Protein AF-0000000069865738 (afdb_homodimer)

Radius of gyration: 23.47 Å; Cα contacts (8 Å, |Δi|>4): 642; chains: 2; bounding box: 39×74×53 Å

Solvent-accessible surface area (backbone atoms only — not comparable to full-atom values): 19755 Å² total; per-residue (Å²): 131,86,77,51,70,76,51,70,60,97,58,35,38,32,23,56,72,54,88,84,43,54,69,66,51,48,67,27,48,46,29,51,82,62,20,47,90,71,76,51,44,44,51,74,66,51,48,55,50,52,52,50,51,33,56,48,30,36,73,74,71,69,45,28,58,20,35,31,22,34,63,90,78,64,46,74,50,38,34,37,28,38,44,82,40,76,55,98,87,43,78,39,47,21,55,50,71,50,51,27,73,92,55,59,95,67,55,54,67,46,53,49,50,46,51,43,51,48,43,39,39,72,72,66,58,39,64,50,41,31,34,78,39,51,74,81,43,48,70,60,50,39,39,41,44,76,58,65,28,40,62,76,45,72,49,74,45,74,56,96,92,39,82,39,53,26,35,32,28,35,38,69,34,68,78,70,75,106,130,86,78,52,70,76,50,71,57,97,59,35,38,31,23,56,72,54,88,83,42,54,70,66,51,47,67,27,48,47,28,51,82,62,20,48,90,72,75,50,43,45,50,74,65,51,49,55,49,49,53,50,51,32,56,49,30,35,72,75,71,69,45,28,57,19,36,31,21,34,63,91,78,62,46,75,50,36,34,38,27,39,43,83,40,76,55,96,88,42,77,39,47,23,55,50,72,50,50,27,75,92,55,60,94,68,55,54,67,45,54,48,50,45,52,41,50,47,44,39,38,72,74,66,58,39,63,50,41,30,33,80,38,49,75,80,42,48,69,61,51,40,40,41,45,76,59,64,28,39,62,76,46,73,47,74,44,75,56,95,91,37,82,39,55,26,35,32,28,35,38,70,35,67,77,69,75,106

Secondary structure (DSSP, 8-state):
----EEEE-SSEEEE---GGGHHHHHHHHT-TTTTGGGTSPPPHHHHHHHHHHHHHHHHHHS--EEEEEETTT--EEEEEEEEEEEETTEEEEEEEEEE-GGGTTSSHHHHHHHHHHHHHHHTS--SEEEEEEETT-HHHHHHHHHTT-EEEEEEEEEETTEEEEEEEEEEE-GGGG-/----EEEE-SSEEEE---GGGHHHHHHHHT-TTTTGGGTSPPPHHHHHHHHHHHHHHHHHHS--EEEEEETTT--EEEEEEEEEEEETTEEEEEEEEEE-GGGTTSSHHHHHHHHHHHHHHHTS--SEEEEEEETT-HHHHHHHHHTT-EEEEEEEEEETTEEEEEEEEEEE-GGGG-

Structure (mmCIF, N/CA/C/O backbone):
data_AF-0000000069865738-model_v1
#
loop_
_entity.id
_entity.type
_entity.pdbx_description
1 polymer 'N-acetyltransferase domain-containing protein'
#
loop_
_atom_site.group_PDB
_atom_site.id
_atom_site.type_symbol
_atom_site.label_atom_id
_atom_site.label_alt_id
_atom_site.label_comp_id
_atom_site.label_asym_id
_atom_site.label_entity_id
_atom_site.label_seq_id
_atom_site.pdbx_PDB_ins_code
_atom_site.Cartn_x
_atom_site.Cartn_y
_atom_site.Cartn_z
_atom_site.occupancy
_atom_site.B_iso_or_equiv
_atom_site.auth_seq_id
_atom_site.auth_comp_id
_atom_site.auth_asym_id
_atom_site.auth_atom_id
_atom_site.pdbx_PDB_model_num
ATOM 1 N N . MET A 1 1 ? 1.364 -34.125 -24.344 1 55.16 1 MET A N 1
ATOM 2 C CA . MET A 1 1 ? 0.095 -33.406 -24.422 1 55.16 1 MET A CA 1
ATOM 3 C C . MET A 1 1 ? 0.324 -31.906 -24.594 1 55.16 1 MET A C 1
ATOM 5 O O . MET A 1 1 ? 1.36 -31.375 -24.188 1 55.16 1 MET A O 1
ATOM 9 N N . LYS A 1 2 ? -0.378 -31.25 -25.547 1 68.88 2 LYS A N 1
ATOM 10 C CA . LYS A 1 2 ? -0.129 -29.875 -25.969 1 68.88 2 LYS A CA 1
ATOM 11 C C . LYS A 1 2 ? -0.335 -28.891 -24.812 1 68.88 2 LYS A C 1
ATOM 13 O O . LYS A 1 2 ? -1.34 -28.969 -24.109 1 68.88 2 LYS A O 1
ATOM 18 N N . ARG A 1 3 ? 0.708 -28.188 -24.359 1 87.06 3 ARG A N 1
ATOM 19 C CA . ARG A 1 3 ? 0.658 -27.172 -23.312 1 87.06 3 ARG A CA 1
ATOM 20 C C . ARG A 1 3 ? -0.275 -26.031 -23.703 1 87.06 3 ARG A C 1
ATOM 22 O O . ARG A 1 3 ? -0.154 -25.469 -24.797 1 87.06 3 ARG A O 1
ATOM 29 N N . LYS A 1 4 ? -1.309 -25.938 -22.922 1 95.25 4 LYS A N 1
ATOM 30 C CA . LYS A 1 4 ? -2.234 -24.844 -23.203 1 95.25 4 LYS A CA 1
ATOM 31 C C . LYS A 1 4 ? -1.666 -23.5 -22.734 1 95.25 4 LYS A C 1
ATOM 33 O O . LYS A 1 4 ? -1.506 -23.281 -21.531 1 95.25 4 LYS A O 1
ATOM 38 N N . ILE A 1 5 ? -1.391 -22.641 -23.656 1 98.25 5 ILE A N 1
ATOM 39 C CA . ILE A 1 5 ? -0.9 -21.297 -23.359 1 98.25 5 ILE A CA 1
ATOM 40 C C . ILE A 1 5 ? -2.078 -20.359 -23.094 1 98.25 5 ILE A C 1
ATOM 42 O O . ILE A 1 5 ? -3.004 -20.266 -23.891 1 98.25 5 ILE A O 1
ATOM 46 N N . ILE A 1 6 ? -2.086 -19.719 -21.922 1 98.62 6 ILE A N 1
ATOM 47 C CA . ILE A 1 6 ? -3.154 -18.797 -21.547 1 98.62 6 ILE A CA 1
ATOM 48 C C . ILE A 1 6 ? -2.889 -17.422 -22.141 1 98.62 6 ILE A C 1
ATOM 50 O O . ILE A 1 6 ? -3.758 -16.844 -22.797 1 98.62 6 ILE A O 1
ATOM 54 N N . PHE A 1 7 ? -1.715 -16.906 -21.875 1 98.44 7 PHE A N 1
ATOM 55 C CA . PHE A 1 7 ? -1.267 -15.656 -22.484 1 98.44 7 PHE A CA 1
ATOM 56 C C . PHE A 1 7 ? 0.25 -15.531 -22.406 1 98.44 7 PHE A C 1
ATOM 58 O O . PHE A 1 7 ? 0.92 -16.391 -21.828 1 98.44 7 PHE A O 1
ATOM 65 N N . GLU A 1 8 ? 0.764 -14.516 -23.109 1 98.56 8 GLU A N 1
ATOM 66 C CA . GLU A 1 8 ? 2.188 -14.195 -23.094 1 98.56 8 GLU A CA 1
ATOM 67 C C . GLU A 1 8 ? 2.418 -12.734 -22.719 1 98.56 8 GLU A C 1
ATOM 69 O O . GLU A 1 8 ? 1.559 -11.883 -22.953 1 98.56 8 GLU A O 1
ATOM 74 N N . THR A 1 9 ? 3.461 -12.531 -22.078 1 98.62 9 THR A N 1
ATOM 75 C CA . THR A 1 9 ? 3.924 -11.172 -21.812 1 98.62 9 THR A CA 1
ATOM 76 C C . THR A 1 9 ? 5.23 -10.898 -22.547 1 98.62 9 THR A C 1
ATOM 78 O O . THR A 1 9 ? 5.602 -11.625 -23.469 1 98.62 9 THR A O 1
ATOM 81 N N . GLN A 1 10 ? 5.863 -9.758 -22.172 1 98.44 10 GLN A N 1
ATOM 82 C CA . GLN A 1 10 ? 7.129 -9.414 -22.812 1 98.44 10 GLN A CA 1
ATOM 83 C C . GLN A 1 10 ? 8.18 -10.492 -22.562 1 98.44 10 GLN A C 1
ATOM 85 O O . GLN A 1 10 ? 8.875 -10.906 -23.5 1 98.44 10 GLN A O 1
ATOM 90 N N . ARG A 1 11 ? 8.219 -11.008 -21.328 1 98.62 11 ARG A N 1
ATOM 91 C CA . ARG A 1 11 ? 9.32 -11.906 -21 1 98.62 11 ARG A CA 1
ATOM 92 C C . ARG A 1 11 ? 8.805 -13.305 -20.672 1 98.62 11 ARG A C 1
ATOM 94 O O . ARG A 1 11 ? 9.594 -14.25 -20.531 1 98.62 11 ARG A O 1
ATOM 101 N N . LEU A 1 12 ? 7.414 -13.492 -20.594 1 98.88 12 LEU A N 1
ATOM 102 C CA . LEU A 1 12 ? 6.922 -14.734 -20 1 98.88 12 LEU A CA 1
ATOM 103 C C . LEU A 1 12 ? 5.902 -15.406 -20.906 1 98.88 12 LEU A C 1
ATOM 105 O O . LEU A 1 12 ? 5.145 -14.734 -21.609 1 98.88 12 LEU A O 1
ATOM 109 N N . ILE A 1 13 ? 5.945 -16.703 -20.906 1 98.75 13 ILE A N 1
ATOM 110 C CA . ILE A 1 13 ? 4.832 -17.531 -21.344 1 98.75 13 ILE A CA 1
ATOM 111 C C . ILE A 1 13 ? 4.066 -18.062 -20.141 1 98.75 13 ILE A C 1
ATOM 113 O O . ILE A 1 13 ? 4.664 -18.578 -19.188 1 98.75 13 ILE A O 1
ATOM 117 N N . VAL A 1 14 ? 2.803 -17.859 -20.125 1 98.81 14 VAL A N 1
ATOM 118 C CA . VAL A 1 14 ? 1.937 -18.312 -19.047 1 98.81 14 VAL A CA 1
ATOM 119 C C . VAL A 1 14 ? 1.046 -19.453 -19.562 1 98.81 14 VAL A C 1
ATOM 121 O O . VAL A 1 14 ? 0.25 -19.266 -20.484 1 98.81 14 VAL A O 1
ATOM 124 N N . ARG A 1 15 ? 1.216 -20.594 -18.953 1 98.75 15 ARG A N 1
ATOM 125 C CA . ARG A 1 15 ? 0.53 -21.766 -19.469 1 98.75 15 ARG A CA 1
ATOM 126 C C . ARG A 1 15 ? -0.028 -22.609 -18.328 1 98.75 15 ARG A C 1
ATOM 128 O O . ARG A 1 15 ? 0.432 -22.516 -17.188 1 98.75 15 ARG A O 1
ATOM 135 N N . GLU A 1 16 ? -0.947 -23.469 -18.609 1 98.75 16 GLU A N 1
ATOM 136 C CA . GLU A 1 16 ? -1.497 -24.391 -17.625 1 98.75 16 GLU A CA 1
ATOM 137 C C . GLU A 1 16 ? -0.437 -25.391 -17.141 1 98.75 16 GLU A C 1
ATOM 139 O O . GLU A 1 16 ? 0.456 -25.766 -17.906 1 98.75 16 GLU A O 1
ATOM 144 N N . TRP A 1 17 ? -0.612 -25.781 -15.883 1 98.69 17 TRP A N 1
ATOM 145 C CA . TRP A 1 17 ? 0.161 -26.906 -15.375 1 98.69 17 TRP A CA 1
ATOM 146 C C . TRP A 1 17 ? -0.29 -28.219 -16.031 1 98.69 17 TRP A C 1
ATOM 148 O O . TRP A 1 17 ? -1.451 -28.359 -16.422 1 98.69 17 TRP A O 1
ATOM 158 N N . GLN A 1 18 ? 0.688 -29.109 -16.141 1 97.31 18 GLN A N 1
ATOM 159 C CA . GLN A 1 18 ? 0.412 -30.5 -16.516 1 97.31 18 GLN A CA 1
ATOM 160 C C . GLN A 1 18 ? 0.847 -31.469 -15.414 1 97.31 18 GLN A C 1
ATOM 162 O O . GLN A 1 18 ? 1.626 -31.109 -14.531 1 97.31 18 GLN A O 1
ATOM 167 N N . SER A 1 19 ? 0.373 -32.688 -15.477 1 95.44 19 SER A N 1
ATOM 168 C CA . SER A 1 19 ? 0.663 -33.688 -14.453 1 95.44 19 SER A CA 1
ATOM 169 C C . SER A 1 19 ? 2.166 -33.906 -14.297 1 95.44 19 SER A C 1
ATOM 171 O O . SER A 1 19 ? 2.648 -34.156 -13.195 1 95.44 19 SER A O 1
ATOM 173 N N . GLU A 1 20 ? 2.877 -33.688 -15.336 1 95.62 20 GLU A N 1
ATOM 174 C CA . GLU A 1 20 ? 4.312 -33.969 -15.344 1 95.62 20 GLU A CA 1
ATOM 175 C C . GLU A 1 20 ? 5.094 -32.812 -14.75 1 95.62 20 GLU A C 1
ATOM 177 O O . GLU A 1 20 ? 6.301 -32.906 -14.523 1 95.62 20 GLU A O 1
ATOM 182 N N . ASP A 1 21 ? 4.379 -31.75 -14.391 1 97.19 21 ASP A N 1
ATOM 183 C CA . ASP A 1 21 ? 5.059 -30.516 -13.984 1 97.19 21 ASP A CA 1
ATOM 184 C C . ASP A 1 21 ? 5.309 -30.516 -12.477 1 97.19 21 ASP A C 1
ATOM 186 O O . ASP A 1 21 ? 5.766 -29.516 -11.922 1 97.19 21 ASP A O 1
ATOM 190 N N . GLU A 1 22 ? 5.035 -31.562 -11.828 1 97.69 22 GLU A N 1
ATOM 191 C CA . GLU A 1 22 ? 5.117 -31.578 -10.367 1 97.69 22 GLU A CA 1
ATOM 192 C C . GLU A 1 22 ? 6.508 -31.156 -9.891 1 97.69 22 GLU A C 1
ATOM 194 O O . GLU A 1 22 ? 6.645 -30.453 -8.891 1 97.69 22 GLU A O 1
ATOM 199 N N . VAL A 1 23 ? 7.523 -31.609 -10.594 1 97.62 23 VAL A N 1
ATOM 200 C CA . VAL A 1 23 ? 8.906 -31.344 -10.203 1 97.62 23 VAL A CA 1
ATOM 201 C C . VAL A 1 23 ? 9.172 -29.844 -10.227 1 97.62 23 VAL A C 1
ATOM 203 O O . VAL A 1 23 ? 9.93 -29.328 -9.406 1 97.62 23 VAL A O 1
ATOM 206 N N . GLU A 1 24 ? 8.578 -29.109 -11.188 1 98.31 24 GLU A N 1
ATOM 207 C CA . GLU A 1 24 ? 8.742 -27.672 -11.281 1 98.31 24 GLU A CA 1
ATOM 208 C C . GLU A 1 24 ? 8.109 -26.969 -10.086 1 98.31 24 GLU A C 1
ATOM 210 O O . GLU A 1 24 ? 8.664 -26 -9.562 1 98.31 24 GLU A O 1
ATOM 215 N N . LEU A 1 25 ? 6.98 -27.484 -9.633 1 98.62 25 LEU A N 1
ATOM 216 C CA . LEU A 1 25 ? 6.273 -26.906 -8.492 1 98.62 25 LEU A CA 1
ATOM 217 C C . LEU A 1 25 ? 7.102 -27.031 -7.219 1 98.62 25 LEU A C 1
ATOM 219 O O . LEU A 1 25 ? 7.09 -26.125 -6.371 1 98.62 25 LEU A O 1
ATOM 223 N N . LYS A 1 26 ? 7.844 -28.078 -7.117 1 98.5 26 LYS A N 1
ATOM 224 C CA . LYS A 1 26 ? 8.633 -28.344 -5.918 1 98.5 26 LYS A CA 1
ATOM 225 C C . LYS A 1 26 ? 9.703 -27.281 -5.715 1 98.5 26 LYS A C 1
ATOM 227 O O . LYS A 1 26 ? 10.062 -26.969 -4.578 1 98.5 26 LYS A O 1
ATOM 232 N N . LYS A 1 27 ? 10.156 -26.672 -6.824 1 98 27 LYS A N 1
ATOM 233 C CA . LYS A 1 27 ? 11.258 -25.719 -6.809 1 98 27 LYS A CA 1
ATOM 234 C C . LYS A 1 27 ? 10.938 -24.516 -5.93 1 98 27 LYS A C 1
ATOM 236 O O . LYS A 1 27 ? 11.836 -23.891 -5.359 1 98 27 LYS A O 1
ATOM 241 N N . PHE A 1 28 ? 9.672 -24.188 -5.762 1 98.38 28 PHE A N 1
ATOM 242 C CA . PHE A 1 28 ? 9.328 -23 -4.992 1 98.38 28 PHE A CA 1
ATOM 243 C C . PHE A 1 28 ? 8.336 -23.344 -3.887 1 98.38 28 PHE A C 1
ATOM 245 O O . PHE A 1 28 ? 8.375 -22.75 -2.809 1 98.38 28 PHE A O 1
ATOM 252 N N . LEU A 1 29 ? 7.488 -24.328 -4.016 1 98.44 29 LEU A N 1
ATOM 253 C CA . LEU A 1 29 ? 6.504 -24.656 -2.988 1 98.44 29 LEU A CA 1
ATOM 254 C C . LEU A 1 29 ? 7.168 -25.359 -1.81 1 98.44 29 LEU A C 1
ATOM 256 O O . LEU A 1 29 ? 6.594 -25.422 -0.719 1 98.44 29 LEU A O 1
ATOM 260 N N . GLN A 1 30 ? 8.336 -25.891 -2.066 1 98.44 30 GLN A N 1
ATOM 261 C CA . GLN A 1 30 ? 9.039 -26.562 -0.975 1 98.44 30 GLN A CA 1
ATOM 262 C C . GLN A 1 30 ? 10.164 -25.688 -0.427 1 98.44 30 GLN A C 1
ATOM 264 O O . GLN A 1 30 ? 10.961 -26.141 0.398 1 98.44 30 GLN A O 1
ATOM 269 N N . ASP A 1 31 ? 10.312 -24.547 -0.901 1 98.06 31 ASP A N 1
ATOM 270 C CA . ASP A 1 31 ? 11.266 -23.547 -0.41 1 98.06 31 ASP A CA 1
ATOM 271 C C . ASP A 1 31 ? 10.656 -22.719 0.718 1 98.06 31 ASP A C 1
ATOM 273 O O . ASP A 1 31 ? 9.68 -22 0.508 1 98.06 31 ASP A O 1
ATOM 277 N N . GLU A 1 32 ? 11.258 -22.719 1.877 1 96.88 32 GLU A N 1
ATOM 278 C CA . GLU A 1 32 ? 10.742 -22.047 3.062 1 96.88 32 GLU A CA 1
ATOM 279 C C . GLU A 1 32 ? 10.711 -20.531 2.865 1 96.88 32 GLU A C 1
ATOM 281 O O . GLU A 1 32 ? 9.852 -19.844 3.414 1 96.88 32 GLU A O 1
ATOM 286 N N . ASN A 1 33 ? 11.648 -20.031 2.084 1 96.44 33 ASN A N 1
ATOM 287 C CA . ASN A 1 33 ? 11.664 -18.594 1.817 1 96.44 33 ASN A CA 1
ATOM 288 C C . ASN A 1 33 ? 10.438 -18.156 1.01 1 96.44 33 ASN A C 1
ATOM 290 O O . ASN A 1 33 ? 9.852 -17.109 1.276 1 96.44 33 ASN A O 1
ATOM 294 N N . VAL A 1 34 ? 10.07 -18.969 0.057 1 97.19 34 VAL A N 1
ATOM 295 C CA . VAL A 1 34 ? 8.953 -18.672 -0.822 1 97.19 34 VAL A CA 1
ATOM 296 C C . VAL A 1 34 ? 7.637 -18.828 -0.06 1 97.19 34 VAL A C 1
ATOM 298 O O . VAL A 1 34 ? 6.73 -18 -0.193 1 97.19 34 VAL A O 1
ATOM 301 N N . MET A 1 35 ? 7.648 -19.844 0.804 1 95.81 35 MET A N 1
ATOM 302 C CA . MET A 1 35 ? 6.391 -20.234 1.438 1 95.81 35 MET A CA 1
ATOM 303 C C . MET A 1 35 ? 6.297 -19.672 2.85 1 95.81 35 MET A C 1
ATOM 305 O O . MET A 1 35 ? 5.488 -20.125 3.656 1 95.81 35 MET A O 1
ATOM 309 N N . TYR A 1 36 ? 7.043 -18.641 3.131 1 91.62 36 TYR A N 1
ATOM 310 C CA . TYR A 1 36 ? 7.082 -18.094 4.48 1 91.62 36 TYR A CA 1
ATOM 311 C C . TYR A 1 36 ? 5.703 -17.594 4.906 1 91.62 36 TYR A C 1
ATOM 313 O O . TYR A 1 36 ? 5.328 -17.734 6.074 1 91.62 36 TYR A O 1
ATOM 321 N N . ALA A 1 37 ? 4.949 -17.016 3.943 1 88.25 37 ALA A N 1
ATOM 322 C CA . ALA A 1 37 ? 3.627 -16.484 4.25 1 88.25 37 ALA A CA 1
ATOM 323 C C . ALA A 1 37 ? 2.672 -17.594 4.68 1 88.25 37 ALA A C 1
ATOM 325 O O . ALA A 1 37 ? 1.673 -17.328 5.355 1 88.25 37 ALA A O 1
ATOM 326 N N . TYR A 1 38 ? 3.006 -18.859 4.332 1 86.38 38 TYR A N 1
ATOM 327 C CA . TYR A 1 38 ? 2.225 -20.031 4.672 1 86.38 38 TYR A CA 1
ATOM 328 C C . TYR A 1 38 ? 2.707 -20.656 5.98 1 86.38 38 TYR A C 1
ATOM 330 O O . TYR A 1 38 ? 2.078 -21.578 6.508 1 86.38 38 TYR A O 1
ATOM 338 N N . GLU A 1 39 ? 3.727 -20.234 6.547 1 87.19 39 GLU A N 1
ATOM 339 C CA . GLU A 1 39 ? 4.348 -20.641 7.801 1 87.19 39 GLU A CA 1
ATOM 340 C C . GLU A 1 39 ? 5 -22.016 7.668 1 87.19 39 GLU A C 1
ATOM 342 O O . GLU A 1 39 ? 5.422 -22.609 8.664 1 87.19 39 GLU A O 1
ATOM 347 N N . HIS A 1 40 ? 4.984 -22.625 6.48 1 90.25 40 HIS A N 1
ATOM 348 C CA . HIS A 1 40 ? 5.75 -23.844 6.262 1 90.25 40 HIS A CA 1
ATOM 349 C C . HIS A 1 40 ? 5.859 -24.172 4.777 1 90.25 40 HIS A C 1
ATOM 351 O O . HIS A 1 40 ? 4.938 -23.891 4.004 1 90.25 40 HIS A O 1
ATOM 357 N N . ALA A 1 41 ? 6.941 -24.906 4.469 1 94.94 41 ALA A N 1
ATOM 358 C CA . ALA A 1 41 ? 7.129 -25.438 3.119 1 94.94 41 ALA A CA 1
ATOM 359 C C . ALA A 1 41 ? 6.312 -26.703 2.906 1 94.94 41 ALA A C 1
ATOM 361 O O . ALA A 1 41 ? 6.082 -27.469 3.848 1 94.94 41 ALA A O 1
ATOM 362 N N . PHE A 1 42 ? 5.965 -26.875 1.699 1 97.12 42 PHE A N 1
ATOM 363 C CA . PHE A 1 42 ? 5.066 -27.984 1.394 1 97.12 42 PHE A CA 1
ATOM 364 C C . PHE A 1 42 ? 5.816 -29.312 1.412 1 97.12 42 PHE A C 1
ATOM 366 O O . PHE A 1 42 ? 6.992 -29.375 1.055 1 97.12 42 PHE A O 1
ATOM 373 N N . SER A 1 43 ? 5.141 -30.375 1.876 1 97.5 43 SER A N 1
ATOM 374 C CA . SER A 1 43 ? 5.578 -31.75 1.67 1 97.5 43 SER A CA 1
ATOM 375 C C . SER A 1 43 ? 5.324 -32.219 0.237 1 97.5 43 SER A C 1
ATOM 377 O O . SER A 1 43 ? 4.668 -31.5 -0.534 1 97.5 43 SER A O 1
ATOM 379 N N . ASP A 1 44 ? 5.898 -33.406 -0.114 1 97.88 44 ASP A N 1
ATOM 380 C CA . ASP A 1 44 ? 5.617 -33.969 -1.424 1 97.88 44 ASP A CA 1
ATOM 381 C C . ASP A 1 44 ? 4.113 -34.156 -1.636 1 97.88 44 ASP A C 1
ATOM 383 O O . ASP A 1 44 ? 3.596 -33.875 -2.717 1 97.88 44 ASP A O 1
ATOM 387 N N . GLU A 1 45 ? 3.479 -34.562 -0.655 1 98.12 45 GLU A N 1
ATOM 388 C CA . GLU A 1 45 ? 2.037 -34.781 -0.735 1 98.12 45 GLU A CA 1
ATOM 389 C C . GLU A 1 45 ? 1.291 -33.469 -0.932 1 98.12 45 GLU A C 1
ATOM 391 O O . GLU A 1 45 ? 0.353 -33.406 -1.729 1 98.12 45 GLU A O 1
ATOM 396 N N . GLU A 1 46 ? 1.706 -32.469 -0.265 1 97.44 46 GLU A N 1
ATOM 397 C CA . GLU A 1 46 ? 1.07 -31.156 -0.387 1 97.44 46 GLU A CA 1
ATOM 398 C C . GLU A 1 46 ? 1.281 -30.562 -1.78 1 97.44 46 GLU A C 1
ATOM 400 O O . GLU A 1 46 ? 0.384 -29.922 -2.33 1 97.44 46 GLU A O 1
ATOM 405 N N . VAL A 1 47 ? 2.43 -30.797 -2.332 1 98.5 47 VAL A N 1
ATOM 406 C CA . VAL A 1 47 ? 2.705 -30.328 -3.688 1 98.5 47 VAL A CA 1
ATOM 407 C C . VAL A 1 47 ? 1.796 -31.062 -4.676 1 98.5 47 VAL A C 1
ATOM 409 O O . VAL A 1 47 ? 1.204 -30.422 -5.559 1 98.5 47 VAL A O 1
ATOM 412 N N . ALA A 1 48 ? 1.693 -32.344 -4.547 1 98.31 48 ALA A N 1
ATOM 413 C CA . ALA A 1 48 ? 0.831 -33.156 -5.426 1 98.31 48 ALA A CA 1
ATOM 414 C C . ALA A 1 48 ? -0.62 -32.688 -5.332 1 98.31 48 ALA A C 1
ATOM 416 O O . ALA A 1 48 ? -1.306 -32.562 -6.348 1 98.31 48 ALA A O 1
ATOM 417 N N . ASN A 1 49 ? -1.072 -32.406 -4.133 1 98.38 49 ASN A N 1
ATOM 418 C CA . ASN A 1 49 ? -2.426 -31.922 -3.92 1 98.38 49 ASN A CA 1
ATOM 419 C C . ASN A 1 49 ? -2.621 -30.531 -4.543 1 98.38 49 ASN A C 1
ATOM 421 O O . ASN A 1 49 ? -3.693 -30.234 -5.066 1 98.38 49 ASN A O 1
ATOM 425 N N . TRP A 1 50 ? -1.635 -29.734 -4.43 1 98.44 50 TRP A N 1
ATOM 426 C CA . TRP A 1 50 ? -1.656 -28.391 -5.027 1 98.44 50 TRP A CA 1
ATOM 427 C C . TRP A 1 50 ? -1.829 -28.484 -6.539 1 98.44 50 TRP A C 1
ATOM 429 O O . TRP A 1 50 ? -2.656 -27.766 -7.117 1 98.44 50 TRP A O 1
ATOM 439 N N . LEU A 1 51 ? -1.063 -29.328 -7.156 1 98.69 51 LEU A N 1
ATOM 440 C CA . LEU A 1 51 ? -1.177 -29.531 -8.594 1 98.69 51 LEU A CA 1
ATOM 441 C C . LEU A 1 51 ? -2.57 -30.016 -8.969 1 98.69 51 LEU A C 1
ATOM 443 O O . LEU A 1 51 ? -3.199 -29.484 -9.883 1 98.69 51 LEU A O 1
ATOM 447 N N . LYS A 1 52 ? -3.025 -31 -8.273 1 98.38 52 LYS A N 1
ATOM 448 C CA . LYS A 1 52 ? -4.352 -31.547 -8.523 1 98.38 52 LYS A CA 1
ATOM 449 C C . LYS A 1 52 ? -5.43 -30.484 -8.391 1 98.38 52 LYS A C 1
ATOM 451 O O . LYS A 1 52 ? -6.359 -30.422 -9.195 1 98.38 52 LYS A O 1
ATOM 456 N N . TRP A 1 53 ? -5.301 -29.75 -7.309 1 98.31 53 TRP A N 1
ATOM 457 C CA . TRP A 1 53 ? -6.246 -28.656 -7.059 1 98.31 53 TRP A CA 1
ATOM 458 C C . TRP A 1 53 ? -6.281 -27.688 -8.234 1 98.31 53 TRP A C 1
ATOM 460 O O . TRP A 1 53 ? -7.359 -27.266 -8.664 1 98.31 53 TRP A O 1
ATOM 470 N N . ASN A 1 54 ? -5.145 -27.297 -8.805 1 98.12 54 ASN A N 1
ATOM 471 C CA . ASN A 1 54 ? -5.09 -26.391 -9.945 1 98.12 54 ASN A CA 1
ATOM 472 C C . ASN A 1 54 ? -5.727 -27 -11.188 1 98.12 54 ASN A C 1
ATOM 474 O O . ASN A 1 54 ? -6.508 -26.344 -11.875 1 98.12 54 ASN A O 1
ATOM 478 N N . LEU A 1 55 ? -5.383 -28.25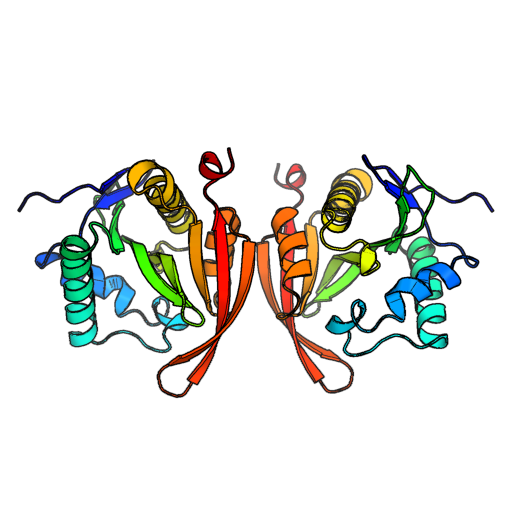 -11.484 1 98.06 55 LEU A N 1
ATOM 479 C CA . LEU A 1 55 ? -5.949 -28.938 -12.641 1 98.06 55 LEU A CA 1
ATOM 480 C C . LEU A 1 55 ? -7.469 -29.016 -12.547 1 98.06 55 LEU A C 1
ATOM 482 O O . LEU A 1 55 ? -8.172 -28.812 -13.539 1 98.06 55 LEU A O 1
ATOM 486 N N . GLN A 1 56 ? -7.949 -29.25 -11.352 1 98.25 56 GLN A N 1
ATOM 487 C CA . GLN A 1 56 ? -9.391 -29.266 -11.117 1 98.25 56 GLN A CA 1
ATOM 488 C C . GLN A 1 56 ? -10 -27.875 -11.289 1 98.25 56 GLN A C 1
ATOM 490 O O . GLN A 1 56 ? -11.109 -27.75 -11.797 1 98.25 56 GLN A O 1
ATOM 495 N N . SER A 1 57 ? -9.32 -26.875 -10.836 1 98.38 57 SER A N 1
ATOM 496 C CA . SER A 1 57 ? -9.781 -25.5 -10.961 1 98.38 57 SER A CA 1
ATOM 497 C C . SER A 1 57 ? -9.969 -25.109 -12.422 1 98.38 57 SER A C 1
ATOM 499 O O . SER A 1 57 ? -10.953 -24.453 -12.773 1 98.38 57 SER A O 1
ATOM 501 N N . TYR A 1 58 ? -9.016 -25.562 -13.273 1 98.12 58 TYR A N 1
ATOM 502 C CA . TYR A 1 58 ? -9.148 -25.297 -14.703 1 98.12 58 TYR A CA 1
ATOM 503 C C . TYR A 1 58 ? -10.445 -25.891 -15.25 1 98.12 58 TYR A C 1
ATOM 505 O O . TYR A 1 58 ? -11.133 -25.25 -16.047 1 98.12 58 TYR A O 1
ATOM 513 N N . GLN A 1 59 ? -10.688 -27.062 -14.852 1 97.56 59 GLN A N 1
ATOM 514 C CA . GLN A 1 59 ? -11.867 -27.766 -15.344 1 97.56 59 GLN A CA 1
ATOM 515 C C . GLN A 1 59 ? -13.148 -27.125 -14.82 1 97.56 59 GLN A C 1
ATOM 517 O O . GLN A 1 59 ? -14.117 -26.969 -15.562 1 97.56 59 GLN A O 1
ATOM 522 N N . GLU A 1 60 ? -13.133 -26.719 -13.609 1 97.94 60 GLU A N 1
ATOM 523 C CA . GLU A 1 60 ? -14.328 -26.234 -12.93 1 97.94 60 GLU A CA 1
ATOM 524 C C . GLU A 1 60 ? -14.609 -24.766 -13.281 1 97.94 60 GLU A C 1
ATOM 526 O O . GLU A 1 60 ? -15.758 -24.391 -13.5 1 97.94 60 GLU A O 1
ATOM 531 N N . TYR A 1 61 ? -13.586 -23.969 -13.336 1 97.94 61 TYR A N 1
ATOM 532 C CA . TYR A 1 61 ? -13.789 -22.531 -13.422 1 97.94 61 TYR A CA 1
ATOM 533 C C . TYR A 1 61 ? -13.211 -21.969 -14.719 1 97.94 61 TYR A C 1
ATOM 535 O O . TYR A 1 61 ? -13.531 -20.844 -15.117 1 97.94 61 TYR A O 1
ATOM 543 N N . GLY A 1 62 ? -12.297 -22.703 -15.32 1 97.75 62 GLY A N 1
ATOM 544 C CA . GLY A 1 62 ? -11.625 -22.203 -16.516 1 97.75 62 GLY A CA 1
ATOM 545 C C . GLY A 1 62 ? -10.383 -21.406 -16.203 1 97.75 62 GLY A C 1
ATOM 546 O O . GLY A 1 62 ? -9.734 -20.875 -17.125 1 97.75 62 GLY A O 1
ATOM 547 N N . TYR A 1 63 ? -10.125 -21.266 -14.938 1 98.75 63 TYR A N 1
ATOM 548 C CA . TYR A 1 63 ? -8.914 -20.562 -14.531 1 98.75 63 TYR A CA 1
ATOM 549 C C . TYR A 1 63 ? -8.328 -21.172 -13.273 1 98.75 63 TYR A C 1
ATOM 551 O O . TYR A 1 63 ? -8.961 -22 -12.625 1 98.75 63 TYR A O 1
ATOM 559 N N . GLY A 1 64 ? -7.109 -20.844 -12.93 1 98.69 64 GLY A N 1
ATOM 560 C CA . GLY A 1 64 ? -6.305 -21.25 -11.789 1 98.69 64 GLY A CA 1
ATOM 561 C C . GLY A 1 64 ? -4.938 -20.594 -11.758 1 98.69 64 GLY A C 1
ATOM 562 O O . GLY A 1 64 ? -4.742 -19.531 -12.352 1 98.69 64 GLY A O 1
ATOM 563 N N . LEU A 1 65 ? -4.059 -21.203 -10.969 1 98.88 65 LEU A N 1
ATOM 564 C CA . LEU A 1 65 ? -2.668 -20.781 -11.086 1 98.88 65 LEU A CA 1
ATOM 565 C C . LEU A 1 65 ? -1.994 -21.422 -12.281 1 98.88 65 LEU A C 1
ATOM 567 O O . LEU A 1 65 ? -2.248 -22.594 -12.586 1 98.88 65 LEU A O 1
ATOM 571 N N . TRP A 1 66 ? -1.16 -20.609 -12.945 1 98.94 66 TRP A N 1
ATOM 572 C CA . TRP A 1 66 ? -0.503 -21.047 -14.172 1 98.94 66 TRP A CA 1
ATOM 573 C C . TRP A 1 66 ? 1.014 -21 -14.031 1 98.94 66 TRP A C 1
ATOM 575 O O . TRP A 1 66 ? 1.541 -20.188 -13.258 1 98.94 66 TRP A O 1
ATOM 585 N N . ALA A 1 67 ? 1.682 -21.844 -14.75 1 98.88 67 ALA A N 1
ATOM 586 C CA . ALA A 1 67 ? 3.143 -21.844 -14.781 1 98.88 67 ALA A CA 1
ATOM 587 C C . ALA A 1 67 ? 3.67 -20.609 -15.5 1 98.88 67 ALA A C 1
ATOM 589 O O . ALA A 1 67 ? 3.143 -20.219 -16.547 1 98.88 67 ALA A O 1
ATOM 590 N N . LEU A 1 68 ? 4.672 -20.031 -14.93 1 98.88 68 LEU A N 1
ATOM 591 C CA . LEU A 1 68 ? 5.418 -18.953 -15.562 1 98.88 68 LEU A CA 1
ATOM 592 C C . LEU A 1 68 ? 6.707 -19.469 -16.188 1 98.88 68 LEU A C 1
ATOM 594 O O . LEU A 1 68 ? 7.602 -19.938 -15.477 1 98.88 68 LEU A O 1
ATOM 598 N N . GLU A 1 69 ? 6.777 -19.328 -17.469 1 98.5 69 GLU A N 1
ATOM 599 C CA . GLU A 1 69 ? 7.957 -19.781 -18.219 1 98.5 69 GLU A CA 1
ATOM 600 C C . GLU A 1 69 ? 8.664 -18.609 -18.875 1 98.5 69 GLU A C 1
ATOM 602 O O . GLU A 1 69 ? 8.031 -17.797 -19.562 1 98.5 69 GLU A O 1
ATOM 607 N N . LYS A 1 70 ? 9.977 -18.516 -18.672 1 98.44 70 LYS A N 1
ATOM 608 C CA . LYS A 1 70 ? 10.742 -17.484 -19.375 1 98.44 70 LYS A CA 1
ATOM 609 C C . LYS A 1 70 ? 10.781 -17.781 -20.875 1 98.44 70 LYS A C 1
ATOM 611 O O . LYS A 1 70 ? 11.148 -18.875 -21.297 1 98.44 70 LYS A O 1
ATOM 616 N N . LYS A 1 71 ? 10.453 -16.781 -21.625 1 98.12 71 LYS A N 1
ATOM 617 C CA . LYS A 1 71 ? 10.469 -16.938 -23.078 1 98.12 71 LYS A CA 1
ATOM 618 C C . LYS A 1 71 ? 11.875 -17.266 -23.578 1 98.12 71 LYS A C 1
ATOM 620 O O . LYS A 1 71 ? 12.055 -18.109 -24.453 1 98.12 71 LYS A O 1
ATOM 625 N N . ARG A 1 72 ? 12.836 -16.641 -23.016 1 97.38 72 ARG A N 1
ATOM 626 C CA . ARG A 1 72 ? 14.203 -16.719 -23.5 1 97.38 72 ARG A CA 1
ATOM 627 C C . ARG A 1 72 ? 14.797 -18.094 -23.266 1 97.38 72 ARG A C 1
ATOM 629 O O . ARG A 1 72 ? 15.539 -18.609 -24.094 1 97.38 72 ARG A O 1
ATOM 636 N N . THR A 1 73 ? 14.484 -18.812 -22.156 1 97.75 73 THR A N 1
ATOM 637 C CA . THR A 1 73 ? 15.195 -20.031 -21.766 1 97.75 73 THR A CA 1
ATOM 638 C C . THR A 1 73 ? 14.234 -21.203 -21.672 1 97.75 73 THR A C 1
ATOM 640 O O . THR A 1 73 ? 14.664 -22.359 -21.625 1 97.75 73 THR A O 1
ATOM 643 N N . GLY A 1 74 ? 12.961 -20.922 -21.562 1 97.19 74 GLY A N 1
ATOM 644 C CA . GLY A 1 74 ? 11.984 -21.984 -21.344 1 97.19 74 GLY A CA 1
ATOM 645 C C . GLY A 1 74 ? 11.922 -22.453 -19.906 1 97.19 74 GLY A C 1
ATOM 646 O O . GLY A 1 74 ? 11.164 -23.375 -19.578 1 97.19 74 GLY A O 1
ATOM 647 N N . GLU A 1 75 ? 12.664 -21.781 -19.062 1 98.12 75 GLU A N 1
ATOM 648 C CA . GLU A 1 75 ? 12.711 -22.156 -17.656 1 98.12 75 GLU A CA 1
ATOM 649 C C . GLU A 1 75 ? 11.438 -21.766 -16.922 1 98.12 75 GLU A C 1
ATOM 651 O O . GLU A 1 75 ? 10.961 -20.625 -17.078 1 98.12 75 GLU A O 1
ATOM 656 N N . VAL A 1 76 ? 10.859 -22.766 -16.172 1 98.69 76 VAL A N 1
ATOM 657 C CA . VAL A 1 76 ? 9.75 -22.438 -15.289 1 98.69 76 VAL A CA 1
ATOM 658 C C . VAL A 1 76 ? 10.273 -21.734 -14.031 1 98.69 76 VAL A C 1
ATOM 660 O O . VAL A 1 76 ? 11.117 -22.281 -13.32 1 98.69 76 VAL A O 1
ATOM 663 N N . ILE A 1 77 ? 9.734 -20.516 -13.742 1 98.81 77 ILE A N 1
ATOM 664 C CA . ILE A 1 77 ? 10.352 -19.719 -12.688 1 98.81 77 ILE A CA 1
ATOM 665 C C . ILE A 1 77 ? 9.367 -19.516 -11.539 1 98.81 77 ILE A C 1
ATOM 667 O O . ILE A 1 77 ? 9.695 -18.891 -10.531 1 98.81 77 ILE A O 1
ATOM 671 N N . GLY A 1 78 ? 8.109 -20.031 -11.641 1 98.75 78 GLY A N 1
ATOM 672 C CA . GLY A 1 78 ? 7.066 -19.875 -10.641 1 98.75 78 GLY A CA 1
ATOM 673 C C . GLY A 1 78 ? 5.668 -20.047 -11.203 1 98.75 78 GLY A C 1
ATOM 674 O O . GLY A 1 78 ? 5.465 -20.797 -12.156 1 98.75 78 GLY A O 1
ATOM 675 N N . GLU A 1 79 ? 4.715 -19.484 -10.547 1 98.94 79 GLU A N 1
ATOM 676 C CA . GLU A 1 79 ? 3.322 -19.531 -10.977 1 98.94 79 GLU A CA 1
ATOM 677 C C . GLU A 1 79 ? 2.598 -18.234 -10.625 1 98.94 79 GLU A C 1
ATOM 679 O O . GLU A 1 79 ? 3.062 -17.469 -9.781 1 98.94 79 GLU A O 1
ATOM 684 N N . CYS A 1 80 ? 1.62 -17.953 -11.328 1 98.94 80 CYS A N 1
ATOM 685 C CA . CYS A 1 80 ? 0.714 -16.828 -11.133 1 98.94 80 CYS A CA 1
ATOM 686 C C . CYS A 1 80 ? -0.656 -17.125 -11.734 1 98.94 80 CYS A C 1
ATOM 688 O O . CYS A 1 80 ? -0.766 -17.875 -12.703 1 98.94 80 CYS A O 1
ATOM 690 N N . GLY A 1 81 ? -1.644 -16.547 -11.102 1 98.88 81 GLY A N 1
ATOM 691 C CA . GLY A 1 81 ? -2.949 -16.75 -11.711 1 98.88 81 GLY A CA 1
ATOM 692 C C . GLY A 1 81 ? -4.098 -16.328 -10.812 1 98.88 81 GLY A C 1
ATOM 693 O O . GLY A 1 81 ? -3.975 -15.375 -10.047 1 98.88 81 GLY A O 1
ATOM 694 N N . LEU A 1 82 ? -5.238 -17 -11.039 1 98.94 82 LEU A N 1
ATOM 695 C CA . LEU A 1 82 ? -6.488 -16.609 -10.391 1 98.94 82 LEU A CA 1
ATOM 696 C C . LEU A 1 82 ? -7.043 -17.75 -9.555 1 98.94 82 LEU A C 1
ATOM 698 O O . LEU A 1 82 ? -7.152 -18.891 -10.031 1 98.94 82 LEU A O 1
ATOM 702 N N . THR A 1 83 ? -7.352 -17.453 -8.344 1 98.69 83 THR A N 1
ATOM 703 C CA . THR A 1 83 ? -8.023 -18.406 -7.461 1 98.69 83 THR A CA 1
ATOM 704 C C . THR A 1 83 ? -9.234 -17.75 -6.793 1 98.69 83 THR A C 1
ATOM 706 O O . THR A 1 83 ? -9.352 -16.531 -6.773 1 98.69 83 THR A O 1
ATOM 709 N N . ASN A 1 84 ? -10.156 -18.594 -6.348 1 98.31 84 ASN A N 1
ATOM 710 C CA . ASN A 1 84 ? -11.266 -18.078 -5.555 1 98.31 84 ASN A CA 1
ATOM 711 C C . ASN A 1 84 ? -10.906 -17.984 -4.074 1 98.31 84 ASN A C 1
ATOM 713 O O . ASN A 1 84 ? -10.469 -18.969 -3.475 1 98.31 84 ASN A O 1
ATOM 717 N N . GLN A 1 85 ? -11.055 -16.844 -3.518 1 97.06 85 GLN A N 1
ATOM 718 C CA . GLN A 1 85 ? -10.719 -16.609 -2.117 1 97.06 85 GLN A CA 1
ATOM 719 C C . GLN A 1 85 ? -11.938 -16.109 -1.341 1 97.06 85 GLN A C 1
ATOM 721 O O . GLN A 1 85 ? -12.625 -15.188 -1.781 1 97.06 85 GLN A O 1
ATOM 726 N N . LEU A 1 86 ? -12.219 -16.766 -0.202 1 96.12 86 LEU A N 1
ATOM 727 C CA . LEU A 1 86 ? -13.297 -16.344 0.681 1 96.12 86 LEU A CA 1
ATOM 728 C C . LEU A 1 86 ? -12.797 -15.305 1.682 1 96.12 86 LEU A C 1
ATOM 730 O O . LEU A 1 86 ? -11.867 -15.562 2.445 1 96.12 86 LEU A O 1
ATOM 734 N N . VAL A 1 87 ? -13.336 -14.117 1.628 1 95.94 87 VAL A N 1
ATOM 735 C CA . VAL A 1 87 ? -13.023 -13.047 2.574 1 95.94 87 VAL A CA 1
ATOM 736 C C . VAL A 1 87 ? -14.297 -12.609 3.295 1 95.94 87 VAL A C 1
ATOM 738 O O . VAL A 1 87 ? -15.219 -12.078 2.67 1 95.94 87 VAL A O 1
ATOM 741 N N . LYS A 1 88 ? -14.312 -12.859 4.621 1 94.88 88 LYS A N 1
ATOM 742 C CA . LYS A 1 88 ? -15.461 -12.477 5.445 1 94.88 88 LYS A CA 1
ATOM 743 C C . LYS A 1 88 ? -16.766 -12.93 4.812 1 94.88 88 LYS A C 1
ATOM 745 O O . LYS A 1 88 ? -17.719 -12.148 4.699 1 94.88 88 LYS A O 1
ATOM 750 N N . GLY A 1 89 ? -16.812 -14.102 4.234 1 95.25 89 GLY A N 1
ATOM 751 C CA . GLY A 1 89 ? -18.016 -14.758 3.76 1 95.25 89 GLY A CA 1
ATOM 752 C C . GLY A 1 89 ? -18.312 -14.484 2.297 1 95.25 89 GLY A C 1
ATOM 753 O O . GLY A 1 89 ? -19.266 -15.023 1.741 1 95.25 89 GLY A O 1
ATOM 754 N N . LYS A 1 90 ? -17.547 -13.656 1.653 1 96.5 90 LYS A N 1
ATOM 755 C CA . LYS A 1 90 ? -17.734 -13.359 0.235 1 96.5 90 LYS A CA 1
ATOM 756 C C . LYS A 1 90 ? -16.562 -13.883 -0.592 1 96.5 90 LYS A C 1
ATOM 758 O O . LYS A 1 90 ? -15.406 -13.75 -0.187 1 96.5 90 LYS A O 1
ATOM 763 N N . SER A 1 91 ? -16.859 -14.539 -1.739 1 97.69 91 SER A N 1
ATOM 764 C CA . SER A 1 91 ? -15.82 -15.078 -2.615 1 97.69 91 SER A CA 1
ATOM 765 C C . SER A 1 91 ? -15.352 -14.039 -3.625 1 97.69 91 SER A C 1
ATOM 767 O O . SER A 1 91 ? -16.172 -13.336 -4.227 1 97.69 91 SER A O 1
ATOM 769 N N . TYR A 1 92 ? -14.07 -13.883 -3.781 1 98.31 92 TYR A N 1
ATOM 770 C CA . TYR A 1 92 ? -13.453 -12.984 -4.754 1 98.31 92 TYR A CA 1
ATOM 771 C C . TYR A 1 92 ? -12.453 -13.742 -5.629 1 98.31 92 TYR A C 1
ATOM 773 O O . TYR A 1 92 ? -11.789 -14.672 -5.168 1 98.31 92 TYR A O 1
ATOM 781 N N . PRO A 1 93 ? -12.375 -13.367 -6.91 1 98.81 93 PRO A N 1
ATOM 782 C CA . PRO A 1 93 ? -11.18 -13.805 -7.637 1 98.81 93 PRO A CA 1
ATOM 783 C C . PRO A 1 93 ? -9.906 -13.141 -7.121 1 98.81 93 PRO A C 1
ATOM 785 O O . PRO A 1 93 ? -9.844 -11.914 -7.004 1 98.81 93 PRO A O 1
ATOM 788 N N . GLU A 1 94 ? -8.969 -13.945 -6.812 1 98.88 94 GLU A N 1
ATOM 789 C CA . GLU A 1 94 ? -7.699 -13.477 -6.266 1 98.88 94 GLU A CA 1
ATOM 790 C C . GLU A 1 94 ? -6.555 -13.711 -7.246 1 98.88 94 GLU A C 1
ATOM 792 O O . GLU A 1 94 ? -6.441 -14.797 -7.824 1 98.88 94 GLU A O 1
ATOM 797 N N . ILE A 1 95 ? -5.77 -12.672 -7.461 1 98.94 95 ILE A N 1
ATOM 798 C CA . ILE A 1 95 ? -4.492 -12.867 -8.141 1 98.94 95 ILE A CA 1
ATOM 799 C C . ILE A 1 95 ? -3.439 -13.328 -7.133 1 98.94 95 ILE A C 1
ATOM 801 O O . ILE A 1 95 ? -3.199 -12.664 -6.125 1 98.94 95 ILE A O 1
ATOM 805 N N . GLY A 1 96 ? -2.799 -14.422 -7.359 1 98.62 96 GLY A N 1
ATOM 806 C CA . GLY A 1 96 ? -1.721 -14.961 -6.547 1 98.62 96 GLY A CA 1
ATOM 807 C C . GLY A 1 96 ? -0.509 -15.375 -7.363 1 98.62 96 GLY A C 1
ATOM 808 O O . GLY A 1 96 ? -0.614 -15.594 -8.57 1 98.62 96 GLY A O 1
ATOM 809 N N . TYR A 1 97 ? 0.604 -15.469 -6.699 1 98.62 97 TYR A N 1
ATOM 810 C CA . TYR A 1 97 ? 1.849 -15.805 -7.383 1 98.62 97 TYR A CA 1
ATOM 811 C C . TYR A 1 97 ? 2.875 -16.359 -6.402 1 98.62 97 TYR A C 1
ATOM 813 O O . TYR A 1 97 ? 2.844 -16.031 -5.211 1 98.62 97 TYR A O 1
ATOM 821 N N . HIS A 1 98 ? 3.646 -17.203 -6.852 1 98.44 98 HIS A N 1
ATOM 822 C CA . HIS A 1 98 ? 4.848 -17.75 -6.234 1 98.44 98 HIS A CA 1
ATOM 823 C C . HIS A 1 98 ? 6.004 -17.797 -7.227 1 98.44 98 HIS A C 1
ATOM 825 O O . HIS A 1 98 ? 5.848 -18.312 -8.336 1 98.44 98 HIS A O 1
ATOM 831 N N . LEU A 1 99 ? 7.113 -17.25 -6.852 1 98.5 99 LEU A N 1
ATOM 832 C CA . LEU A 1 99 ? 8.289 -17.297 -7.719 1 98.5 99 LEU A CA 1
ATOM 833 C C . LEU A 1 99 ? 9.484 -17.875 -6.973 1 98.5 99 LEU A C 1
ATOM 835 O O . LEU A 1 99 ? 9.625 -17.688 -5.762 1 98.5 99 LEU A O 1
ATOM 839 N N . CYS A 1 100 ? 10.328 -18.531 -7.738 1 98.5 100 CYS A N 1
ATOM 840 C CA . CYS A 1 100 ? 11.609 -18.953 -7.184 1 98.5 100 CYS A CA 1
ATOM 841 C C . CYS A 1 100 ? 12.398 -17.781 -6.645 1 98.5 100 CYS A C 1
ATOM 843 O O . CYS A 1 100 ? 12.43 -16.703 -7.262 1 98.5 100 CYS A O 1
ATOM 845 N N . VAL A 1 101 ? 13.117 -18.031 -5.555 1 97.75 101 VAL A N 1
ATOM 846 C CA . VAL A 1 101 ? 13.844 -16.984 -4.852 1 97.75 101 VAL A CA 1
ATOM 847 C C . VAL A 1 101 ? 14.836 -16.312 -5.797 1 97.75 101 VAL A C 1
ATOM 849 O O . VAL A 1 101 ? 14.953 -15.086 -5.824 1 97.75 101 VAL A O 1
ATOM 852 N N . LYS A 1 102 ? 15.461 -17.078 -6.617 1 97.5 102 LYS A N 1
ATOM 853 C CA . LYS A 1 102 ? 16.5 -16.562 -7.5 1 97.5 102 LYS A CA 1
ATOM 854 C C . LYS A 1 102 ? 15.922 -15.594 -8.516 1 97.5 102 LYS A C 1
ATOM 856 O O . LYS A 1 102 ? 16.672 -14.875 -9.188 1 97.5 102 LYS A O 1
ATOM 861 N N . GLU A 1 103 ? 14.57 -15.562 -8.633 1 97.88 103 GLU A N 1
ATOM 862 C CA . GLU A 1 103 ? 13.93 -14.719 -9.641 1 97.88 103 GLU A CA 1
ATOM 863 C C . GLU A 1 103 ? 13.281 -13.492 -9 1 97.88 103 GLU A C 1
ATOM 865 O O . GLU A 1 103 ? 12.664 -12.68 -9.688 1 97.88 103 GLU A O 1
ATOM 870 N N . TRP A 1 104 ? 13.422 -13.336 -7.691 1 96.25 104 TRP A N 1
ATOM 871 C CA . TRP A 1 104 ? 12.836 -12.203 -6.98 1 96.25 104 TRP A CA 1
ATOM 872 C C . TRP A 1 104 ? 13.516 -10.898 -7.387 1 96.25 104 TRP A C 1
ATOM 874 O O . TRP A 1 104 ? 14.688 -10.898 -7.777 1 96.25 104 TRP A O 1
ATOM 884 N N . HIS A 1 105 ? 12.75 -9.859 -7.344 1 94.12 105 HIS A N 1
ATOM 885 C CA . HIS A 1 105 ? 13.219 -8.484 -7.531 1 94.12 105 HIS A CA 1
ATOM 886 C C . HIS A 1 105 ? 13.68 -8.25 -8.961 1 94.12 105 HIS A C 1
ATOM 888 O O . HIS A 1 105 ? 14.547 -7.41 -9.211 1 94.12 105 HIS A O 1
ATOM 894 N N . LYS A 1 106 ? 13.18 -9.094 -9.859 1 96.94 106 LYS A N 1
ATOM 895 C CA . LYS A 1 106 ? 13.484 -8.93 -11.281 1 96.94 106 LYS A CA 1
ATOM 896 C C . LYS A 1 106 ? 12.258 -8.453 -12.055 1 96.94 106 LYS A C 1
ATOM 898 O O . LYS A 1 106 ? 12.281 -8.398 -13.289 1 96.94 106 LYS A O 1
ATOM 903 N N . GLY A 1 107 ? 11.18 -8.188 -11.406 1 97.81 107 GLY A N 1
ATOM 904 C CA . GLY A 1 107 ? 9.992 -7.609 -12.016 1 97.81 107 GLY A CA 1
ATOM 905 C C . GLY A 1 107 ? 9.055 -8.648 -12.609 1 97.81 107 GLY A C 1
ATOM 906 O O . GLY A 1 107 ? 8.031 -8.305 -13.203 1 97.81 107 GLY A O 1
ATOM 907 N N . TYR A 1 108 ? 9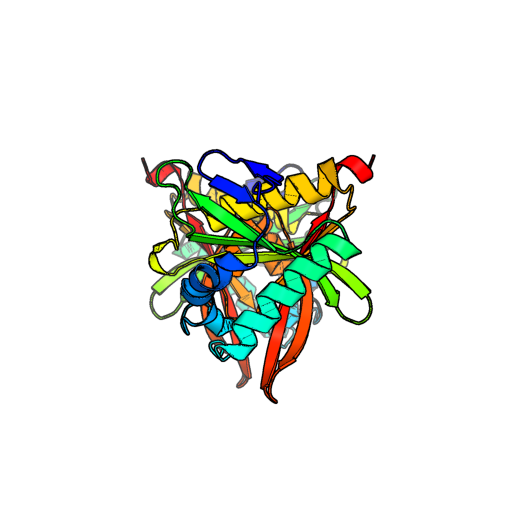.32 -9.977 -12.422 1 98.69 108 TYR A N 1
ATOM 908 C CA . TYR A 1 108 ? 8.531 -11.031 -13.055 1 98.69 108 TYR A CA 1
ATOM 909 C C . TYR A 1 108 ? 7.152 -11.133 -12.406 1 98.69 108 TYR A C 1
ATOM 911 O O . TYR A 1 108 ? 6.148 -11.312 -13.102 1 98.69 108 TYR A O 1
ATOM 919 N N . ALA A 1 109 ? 7.121 -11.008 -11.086 1 98.56 109 ALA A N 1
ATOM 920 C CA . ALA A 1 109 ? 5.832 -11.094 -10.414 1 98.56 109 ALA A CA 1
ATOM 921 C C . ALA A 1 109 ? 4.922 -9.938 -10.812 1 98.56 109 ALA A C 1
ATOM 923 O O . ALA A 1 109 ? 3.729 -10.133 -11.055 1 98.56 109 ALA A O 1
ATOM 924 N N . ILE A 1 110 ? 5.496 -8.75 -10.883 1 98.69 110 ILE A N 1
ATOM 925 C CA . ILE A 1 110 ? 4.738 -7.57 -11.281 1 98.69 110 ILE A CA 1
ATOM 926 C C . ILE A 1 110 ? 4.203 -7.758 -12.695 1 98.69 110 ILE A C 1
ATOM 928 O O . ILE A 1 110 ? 3.023 -7.512 -12.961 1 98.69 110 ILE A O 1
ATOM 932 N N . GLU A 1 111 ? 5.074 -8.25 -13.594 1 98.81 111 GLU A N 1
ATOM 933 C CA . GLU A 1 111 ? 4.723 -8.492 -14.992 1 98.81 111 GLU A CA 1
ATOM 934 C C . GLU A 1 111 ? 3.619 -9.539 -15.102 1 98.81 111 GLU A C 1
ATOM 936 O O . GLU A 1 111 ? 2.625 -9.328 -15.805 1 98.81 111 GLU A O 1
ATOM 941 N N . ALA A 1 112 ? 3.742 -10.617 -14.414 1 98.88 112 ALA A N 1
ATOM 942 C CA . ALA A 1 112 ? 2.777 -11.711 -14.461 1 98.88 112 ALA A CA 1
ATOM 943 C C . ALA A 1 112 ? 1.438 -11.289 -13.867 1 98.88 112 ALA A C 1
ATOM 945 O O . ALA A 1 112 ? 0.381 -11.57 -14.43 1 98.88 112 ALA A O 1
ATOM 946 N N . ALA A 1 113 ? 1.485 -10.617 -12.727 1 98.88 113 ALA A N 1
ATOM 947 C CA . ALA A 1 113 ? 0.266 -10.18 -12.055 1 98.88 113 ALA A CA 1
ATOM 948 C C . ALA A 1 113 ? -0.495 -9.164 -12.906 1 98.88 113 ALA A C 1
ATOM 950 O O . ALA A 1 113 ? -1.726 -9.195 -12.969 1 98.88 113 ALA A O 1
ATOM 951 N N . ALA A 1 114 ? 0.22 -8.281 -13.555 1 98.88 114 ALA A N 1
ATOM 952 C CA . ALA A 1 114 ? -0.413 -7.301 -14.43 1 98.88 114 ALA A CA 1
ATOM 953 C C . ALA A 1 114 ? -1.149 -7.984 -15.578 1 98.88 114 ALA A C 1
ATOM 955 O O . ALA A 1 114 ? -2.287 -7.625 -15.898 1 98.88 114 ALA A O 1
ATOM 956 N N . ALA A 1 115 ? -0.489 -8.914 -16.156 1 98.88 115 ALA A N 1
ATOM 957 C C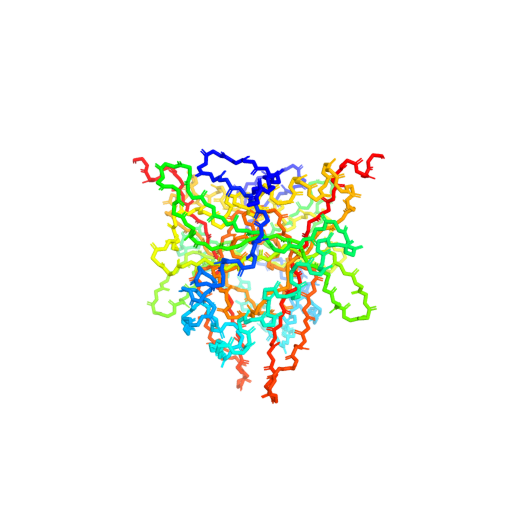A . ALA A 1 115 ? -1.102 -9.648 -17.266 1 98.88 115 ALA A CA 1
ATOM 958 C C . ALA A 1 115 ? -2.287 -10.477 -16.797 1 98.88 115 ALA A C 1
ATOM 960 O O . ALA A 1 115 ? -3.295 -10.594 -17.5 1 98.88 115 ALA A O 1
ATOM 961 N N . THR A 1 116 ? -2.154 -11.062 -15.633 1 98.94 116 THR A N 1
ATOM 962 C CA . THR A 1 116 ? -3.25 -11.828 -15.039 1 98.94 116 THR A CA 1
ATOM 963 C C . THR A 1 116 ? -4.453 -10.922 -14.773 1 98.94 116 THR A C 1
ATOM 965 O O . THR A 1 116 ? -5.594 -11.305 -15.039 1 98.94 116 THR A O 1
ATOM 968 N N . LYS A 1 117 ? -4.176 -9.75 -14.25 1 98.88 117 LYS A N 1
ATOM 969 C CA . LYS A 1 117 ? -5.227 -8.766 -14.023 1 98.88 117 LYS A CA 1
ATOM 970 C C . LYS A 1 117 ? -5.949 -8.414 -15.32 1 98.88 117 LYS A C 1
ATOM 972 O O . L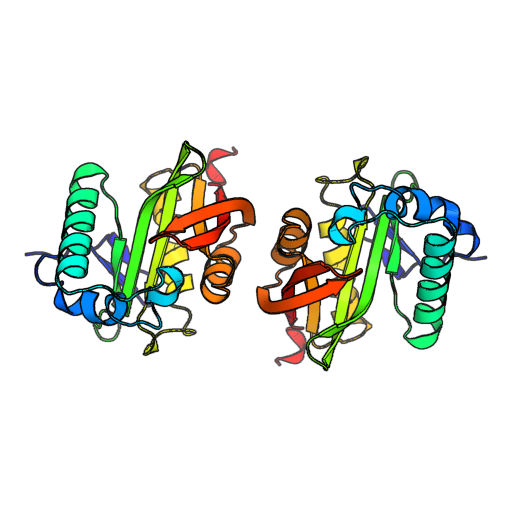YS A 1 117 ? -7.18 -8.406 -15.367 1 98.88 117 LYS A O 1
ATOM 977 N N . GLN A 1 118 ? -5.18 -8.164 -16.359 1 98.62 118 GLN A N 1
ATOM 978 C CA . GLN A 1 118 ? -5.766 -7.852 -17.656 1 98.62 118 GLN A CA 1
ATOM 979 C C . GLN A 1 118 ? -6.625 -9.008 -18.156 1 98.62 118 GLN A C 1
ATOM 981 O O . GLN A 1 118 ? -7.727 -8.789 -18.672 1 98.62 118 GLN A O 1
ATOM 986 N N . TYR A 1 119 ? -6.098 -10.242 -18.062 1 98.81 119 TYR A N 1
ATOM 987 C CA . TYR A 1 119 ? -6.848 -11.422 -18.453 1 98.81 119 TYR A CA 1
ATOM 988 C C . TYR A 1 119 ? -8.164 -11.523 -17.688 1 98.81 119 TYR A C 1
ATOM 990 O O . TYR A 1 119 ? -9.211 -11.781 -18.281 1 98.81 119 TYR A O 1
ATOM 998 N N . ALA A 1 120 ? -8.117 -11.305 -16.344 1 98.81 120 ALA A N 1
ATOM 999 C CA . ALA A 1 120 ? -9.297 -11.359 -15.484 1 98.81 120 ALA A CA 1
ATOM 1000 C C . ALA A 1 120 ? -10.352 -10.352 -15.93 1 98.81 120 ALA A C 1
ATOM 1002 O O . ALA A 1 120 ? -11.547 -10.656 -15.93 1 98.81 120 ALA A O 1
ATOM 1003 N N . PHE A 1 121 ? -9.891 -9.156 -16.312 1 98.56 121 PHE A N 1
ATOM 1004 C CA . PHE A 1 121 ? -10.805 -8.078 -16.656 1 98.56 121 PHE A CA 1
ATOM 1005 C C . PHE A 1 121 ? -11.289 -8.211 -18.094 1 98.56 121 PHE A C 1
ATOM 1007 O O . PHE A 1 121 ? -12.484 -8.086 -18.359 1 98.56 121 PHE A O 1
ATOM 1014 N N . ASP A 1 122 ? -10.398 -8.555 -18.969 1 97.94 122 ASP A N 1
ATOM 1015 C CA . ASP A 1 122 ? -10.711 -8.461 -20.391 1 97.94 122 ASP A CA 1
ATOM 1016 C C . ASP A 1 122 ? -11.312 -9.766 -20.906 1 97.94 122 ASP A C 1
ATOM 1018 O O . ASP A 1 122 ? -12.133 -9.75 -21.828 1 97.94 122 ASP A O 1
ATOM 1022 N N . VAL A 1 123 ? -10.852 -10.875 -20.406 1 98.06 123 VAL A N 1
ATOM 1023 C CA . VAL A 1 123 ? -11.273 -12.18 -20.922 1 98.06 123 VAL A CA 1
ATOM 1024 C C . VAL A 1 123 ? -12.359 -12.758 -20.016 1 98.06 123 VAL A C 1
ATOM 1026 O O . VAL A 1 123 ? -13.414 -13.188 -20.5 1 98.06 123 VAL A O 1
ATOM 1029 N N . LEU A 1 124 ? -12.156 -12.648 -18.719 1 98.19 124 LEU A N 1
ATOM 1030 C CA . LEU A 1 124 ? -13.109 -13.266 -17.812 1 98.19 124 LEU A CA 1
ATOM 1031 C C . LEU A 1 124 ? -14.164 -12.258 -17.359 1 98.19 124 LEU A C 1
ATOM 1033 O O . LEU A 1 124 ? -15.164 -12.625 -16.734 1 98.19 124 LEU A O 1
ATOM 1037 N N . ASN A 1 125 ? -13.961 -11.039 -17.578 1 97.88 125 ASN A N 1
ATOM 1038 C CA . ASN A 1 125 ? -14.898 -9.945 -17.328 1 97.88 125 ASN A CA 1
ATOM 1039 C C . ASN A 1 125 ? -15.242 -9.844 -15.844 1 97.88 125 ASN A C 1
ATOM 1041 O O . ASN A 1 125 ? -16.391 -9.578 -15.484 1 97.88 125 ASN A O 1
ATOM 1045 N N . PHE A 1 126 ? -14.281 -10.117 -15.023 1 98.5 126 PHE A N 1
ATOM 1046 C CA . PHE A 1 126 ? -14.484 -9.906 -13.594 1 98.5 126 PHE A CA 1
ATOM 1047 C C . PHE A 1 126 ? -14.617 -8.422 -13.273 1 98.5 126 PHE A C 1
ATOM 1049 O O . PHE A 1 126 ? -13.898 -7.594 -13.836 1 98.5 126 PHE A O 1
ATOM 1056 N N . PRO A 1 127 ? -15.5 -8.047 -12.391 1 98.12 127 PRO A N 1
ATOM 1057 C CA . PRO A 1 127 ? -15.664 -6.637 -12.031 1 98.12 127 PRO A CA 1
ATOM 1058 C C . PRO A 1 127 ? -14.555 -6.133 -11.109 1 98.12 127 PRO A C 1
ATOM 1060 O O . PRO A 1 127 ? -14.328 -4.926 -11.016 1 98.12 127 PRO A O 1
ATOM 1063 N N . GLU A 1 128 ? -13.898 -7.082 -10.391 1 98.56 128 GLU A N 1
ATOM 1064 C CA . GLU A 1 128 ? -12.883 -6.793 -9.391 1 98.56 128 GLU A CA 1
ATOM 1065 C C . GLU A 1 128 ? -11.984 -8 -9.148 1 98.56 128 GLU A C 1
ATOM 1067 O O . GLU A 1 128 ? -12.422 -9.148 -9.289 1 98.56 128 GLU A O 1
ATOM 1072 N N . VAL A 1 129 ? -10.75 -7.738 -8.898 1 98.88 129 VAL A N 1
ATOM 1073 C CA . VAL A 1 129 ? -9.852 -8.781 -8.422 1 98.88 129 VAL A CA 1
ATOM 1074 C C . VAL A 1 129 ? -9.141 -8.312 -7.152 1 98.88 129 VAL A C 1
ATOM 1076 O O . VAL A 1 129 ? -8.938 -7.113 -6.957 1 98.88 129 VAL A O 1
ATOM 1079 N N . ILE A 1 130 ? -8.836 -9.242 -6.289 1 98.94 130 ILE A N 1
ATOM 1080 C CA . ILE A 1 130 ? -8.18 -8.906 -5.031 1 98.94 130 ILE A CA 1
ATOM 1081 C C . ILE A 1 130 ? -6.871 -9.68 -4.906 1 98.94 130 ILE A C 1
ATOM 1083 O O . ILE A 1 130 ? -6.582 -10.555 -5.727 1 98.94 130 ILE A O 1
ATOM 1087 N N . SER A 1 131 ? -6.078 -9.344 -4.047 1 98.88 131 SER A N 1
ATOM 1088 C CA . SER A 1 131 ? -5.004 -10.133 -3.443 1 98.88 131 SER A CA 1
ATOM 1089 C C . SER A 1 131 ? -5.02 -10.016 -1.924 1 98.88 131 SER A C 1
ATOM 1091 O O . SER A 1 131 ? -4.977 -8.906 -1.384 1 98.88 131 SER A O 1
ATOM 1093 N N . THR A 1 132 ? -5.176 -11.117 -1.234 1 98.31 132 THR A N 1
ATOM 1094 C CA . THR A 1 132 ? -5.031 -11.133 0.217 1 98.31 132 THR A CA 1
ATOM 1095 C C . THR A 1 132 ? -3.582 -11.414 0.611 1 98.31 132 THR A C 1
ATOM 1097 O O . THR A 1 132 ? -2.992 -12.398 0.169 1 98.31 132 THR A O 1
ATOM 1100 N N . ILE A 1 133 ? -3.004 -10.516 1.415 1 98.19 133 ILE A N 1
ATOM 1101 C CA . ILE A 1 133 ? -1.561 -10.547 1.625 1 98.19 133 ILE A CA 1
ATOM 1102 C C . ILE A 1 133 ? -1.254 -10.453 3.117 1 98.19 133 ILE A C 1
ATOM 1104 O O . ILE A 1 133 ? -1.781 -9.578 3.811 1 98.19 133 ILE A O 1
ATOM 1108 N N . ARG A 1 134 ? -0.395 -11.344 3.555 1 96.69 134 ARG A N 1
ATOM 1109 C CA . ARG A 1 134 ? 0.079 -11.297 4.934 1 96.69 134 ARG A CA 1
ATOM 1110 C C . ARG A 1 134 ? 0.718 -9.945 5.246 1 96.69 134 ARG A C 1
ATOM 1112 O O . ARG A 1 134 ? 1.458 -9.398 4.426 1 96.69 134 ARG A O 1
ATOM 1119 N N . ASP A 1 135 ? 0.492 -9.461 6.488 1 96.56 135 ASP A N 1
ATOM 1120 C CA . ASP A 1 135 ? 0.905 -8.117 6.875 1 96.56 135 ASP A CA 1
ATOM 1121 C C . ASP A 1 135 ? 2.426 -7.996 6.91 1 96.56 135 ASP A C 1
ATOM 1123 O O . ASP A 1 135 ? 2.969 -6.891 6.867 1 96.56 135 ASP A O 1
ATOM 1127 N N . THR A 1 136 ? 3.125 -9.117 6.875 1 95.5 136 THR A N 1
ATOM 1128 C CA . THR A 1 136 ? 4.582 -9.094 6.953 1 95.5 136 THR A CA 1
ATOM 1129 C C . THR A 1 136 ? 5.199 -9.242 5.562 1 95.5 136 THR A C 1
ATOM 1131 O O . THR A 1 136 ? 6.414 -9.125 5.402 1 95.5 136 THR A O 1
ATOM 1134 N N . ASN A 1 137 ? 4.426 -9.539 4.547 1 96.12 137 ASN A N 1
ATOM 1135 C CA . ASN A 1 137 ? 4.941 -9.797 3.205 1 96.12 137 ASN A CA 1
ATOM 1136 C C . ASN A 1 137 ? 4.988 -8.523 2.367 1 96.12 137 ASN A C 1
ATOM 1138 O O . ASN A 1 137 ? 4.184 -8.344 1.449 1 96.12 137 ASN A O 1
ATOM 1142 N N . LEU A 1 138 ? 5.992 -7.715 2.627 1 97.38 138 LEU A N 1
ATOM 1143 C CA . LEU A 1 138 ? 6.098 -6.402 1.999 1 97.38 138 LEU A CA 1
ATOM 1144 C C . LEU A 1 138 ? 6.281 -6.535 0.49 1 97.38 138 LEU A C 1
ATOM 1146 O O . LEU A 1 138 ? 5.762 -5.719 -0.276 1 97.38 138 LEU A O 1
ATOM 1150 N N . ALA A 1 139 ? 7.02 -7.555 0.075 1 96.56 139 ALA A N 1
ATOM 1151 C CA . ALA A 1 139 ? 7.25 -7.777 -1.351 1 96.56 139 ALA A CA 1
ATOM 1152 C C . ALA A 1 139 ? 5.934 -7.992 -2.09 1 96.56 139 ALA A C 1
ATOM 1154 O O . ALA A 1 139 ? 5.688 -7.371 -3.129 1 96.56 139 ALA A O 1
ATOM 1155 N N . SER A 1 140 ? 5.105 -8.812 -1.535 1 97.88 140 SER A N 1
ATOM 1156 C CA . SER A 1 140 ? 3.812 -9.078 -2.16 1 97.88 140 SER A CA 1
ATOM 1157 C C . SER A 1 140 ? 2.912 -7.852 -2.115 1 97.88 140 SER A C 1
ATOM 1159 O O . SER A 1 140 ? 2.156 -7.594 -3.055 1 97.88 140 SER A O 1
ATOM 1161 N N . MET A 1 141 ? 2.996 -7.086 -1.015 1 98.56 141 MET A N 1
ATOM 1162 C CA . MET A 1 141 ? 2.246 -5.832 -0.95 1 98.56 141 MET A CA 1
ATOM 1163 C C . MET A 1 141 ? 2.633 -4.906 -2.1 1 98.56 141 MET A C 1
ATOM 1165 O O . MET A 1 141 ? 1.764 -4.316 -2.742 1 98.56 141 MET A O 1
ATOM 1169 N N . ASN A 1 142 ? 3.885 -4.828 -2.377 1 98.56 142 ASN A N 1
ATOM 1170 C CA . ASN A 1 142 ? 4.352 -3.902 -3.404 1 98.56 142 ASN A CA 1
ATOM 1171 C C . ASN A 1 142 ? 3.975 -4.383 -4.805 1 98.56 142 ASN A C 1
ATOM 1173 O O . ASN A 1 142 ? 3.732 -3.57 -5.699 1 98.56 142 ASN A O 1
ATOM 1177 N N . VAL A 1 143 ? 3.879 -5.738 -5.016 1 98.62 143 VAL A N 1
ATOM 1178 C CA . VAL A 1 143 ? 3.365 -6.238 -6.285 1 98.62 143 VAL A CA 1
ATOM 1179 C C . VAL A 1 143 ? 1.923 -5.781 -6.48 1 98.62 143 VAL A C 1
ATOM 1181 O O . VAL A 1 143 ? 1.553 -5.312 -7.559 1 98.62 143 VAL A O 1
ATOM 1184 N N . ALA A 1 144 ? 1.108 -5.895 -5.418 1 98.81 144 ALA A N 1
ATOM 1185 C CA . ALA A 1 144 ? -0.285 -5.461 -5.473 1 98.81 144 ALA A CA 1
ATOM 1186 C C . ALA A 1 144 ? -0.38 -3.957 -5.73 1 98.81 144 ALA A C 1
ATOM 1188 O O . ALA A 1 144 ? -1.152 -3.516 -6.586 1 98.81 144 ALA A O 1
ATOM 1189 N N . ILE A 1 145 ? 0.414 -3.193 -5.008 1 98.81 145 ILE A N 1
ATOM 1190 C CA . ILE A 1 145 ? 0.432 -1.742 -5.141 1 98.81 145 ILE A CA 1
ATOM 1191 C C . ILE A 1 145 ? 0.815 -1.36 -6.57 1 98.81 145 ILE A C 1
ATOM 1193 O O . ILE A 1 145 ? 0.146 -0.538 -7.199 1 98.81 145 ILE A O 1
ATOM 1197 N N . ARG A 1 146 ? 1.838 -2.004 -7.117 1 98.38 146 ARG A N 1
ATOM 1198 C CA . ARG A 1 146 ? 2.311 -1.707 -8.469 1 98.38 146 ARG A CA 1
ATOM 1199 C C . ARG A 1 146 ? 1.28 -2.123 -9.508 1 98.38 146 ARG A C 1
ATOM 1201 O O . ARG A 1 146 ? 1.347 -1.688 -10.664 1 98.38 146 ARG A O 1
ATOM 1208 N N . ASN A 1 147 ? 0.402 -2.979 -9.141 1 98.19 147 ASN A N 1
ATOM 1209 C CA . ASN A 1 147 ? -0.683 -3.387 -10.031 1 98.19 147 ASN A CA 1
ATOM 1210 C C . ASN A 1 147 ? -1.968 -2.619 -9.734 1 98.19 147 ASN A C 1
ATOM 1212 O O . ASN A 1 147 ? -3.066 -3.107 -10.008 1 98.19 147 ASN A O 1
ATOM 1216 N N . GLN A 1 148 ? -1.838 -1.447 -9.086 1 98.06 148 GLN A N 1
ATOM 1217 C CA . GLN A 1 148 ? -2.865 -0.426 -8.914 1 98.06 148 GLN A CA 1
ATOM 1218 C C . GLN A 1 148 ? -3.92 -0.869 -7.902 1 98.06 148 GLN A C 1
ATOM 1220 O O . GLN A 1 148 ? -5.047 -0.374 -7.918 1 98.06 148 GLN A O 1
ATOM 1225 N N . MET A 1 149 ? -3.566 -1.821 -7.102 1 98.81 149 MET A N 1
ATOM 1226 C CA . MET A 1 149 ? -4.504 -2.211 -6.055 1 98.81 149 MET A CA 1
ATOM 1227 C C . MET A 1 149 ? -4.402 -1.272 -4.855 1 98.81 149 MET A C 1
ATOM 1229 O O . MET A 1 149 ? -3.324 -0.758 -4.555 1 98.81 149 MET A O 1
ATOM 1233 N N . LEU A 1 150 ? -5.527 -1.062 -4.211 1 98.69 150 LEU A N 1
ATOM 1234 C CA . LEU A 1 150 ? -5.617 -0.342 -2.947 1 98.69 150 LEU A CA 1
ATOM 1235 C C . LEU A 1 150 ? -6.004 -1.283 -1.812 1 98.69 150 LEU A C 1
ATOM 1237 O O . LEU A 1 150 ? -6.555 -2.361 -2.055 1 98.69 150 LEU A O 1
ATOM 1241 N N . VAL A 1 151 ? -5.633 -0.879 -0.58 1 98.75 151 VAL A N 1
ATOM 1242 C CA . VAL A 1 151 ? -5.996 -1.691 0.577 1 98.75 151 VAL A CA 1
ATOM 1243 C C . VAL A 1 151 ? -7.445 -1.411 0.969 1 98.75 151 VAL A C 1
ATOM 1245 O O . VAL A 1 151 ? -7.785 -0.29 1.354 1 98.75 151 VAL A O 1
ATOM 1248 N N 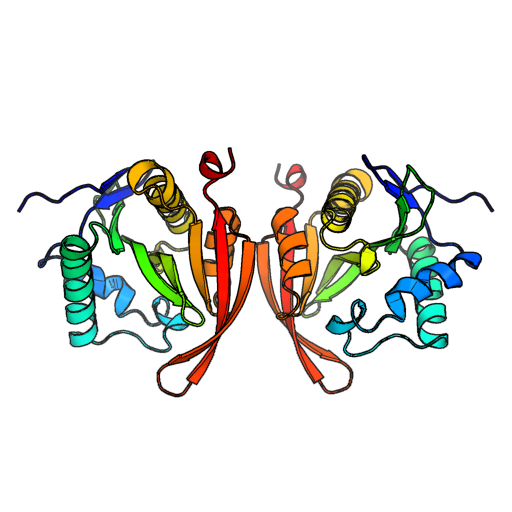. ARG A 1 152 ? -8.289 -2.41 0.96 1 98.12 152 ARG A N 1
ATOM 1249 C CA . ARG A 1 152 ? -9.719 -2.193 1.159 1 98.12 152 ARG A CA 1
ATOM 1250 C C . ARG A 1 152 ? -10.172 -2.738 2.508 1 98.12 152 ARG A C 1
ATOM 1252 O O . ARG A 1 152 ? -11.195 -2.309 3.047 1 98.12 152 ARG A O 1
ATOM 1259 N N . ASP A 1 153 ? -9.453 -3.705 2.943 1 97.81 153 ASP A N 1
ATOM 1260 C CA . ASP A 1 153 ? -9.867 -4.355 4.184 1 97.81 153 ASP A CA 1
ATOM 1261 C C . ASP A 1 153 ? -8.688 -5.039 4.863 1 97.81 153 ASP A C 1
ATOM 1263 O O . ASP A 1 153 ? -7.594 -5.113 4.297 1 97.81 153 ASP A O 1
ATOM 1267 N N . ARG A 1 154 ? -8.922 -5.383 6.055 1 97.44 154 ARG A N 1
ATOM 1268 C CA . ARG A 1 154 ? -7.988 -6.156 6.867 1 97.44 154 ARG A CA 1
ATOM 1269 C C . ARG A 1 154 ? -8.727 -7.215 7.684 1 97.44 154 ARG A C 1
ATOM 1271 O O . ARG A 1 154 ? -9.844 -6.977 8.156 1 97.44 154 ARG A O 1
ATOM 1278 N N . TYR A 1 155 ? -8.141 -8.406 7.793 1 96.56 155 TYR A N 1
ATOM 1279 C CA . TYR A 1 155 ? -8.742 -9.461 8.602 1 96.56 155 TYR A CA 1
ATOM 1280 C C . TYR A 1 155 ? -7.672 -10.414 9.125 1 96.56 155 TYR A C 1
ATOM 1282 O O . TYR A 1 155 ? -6.504 -10.32 8.75 1 96.56 155 TYR A O 1
ATOM 1290 N N . ILE A 1 156 ? -8.102 -11.266 10.055 1 94.81 156 ILE A N 1
ATOM 1291 C CA . ILE A 1 156 ? -7.195 -12.242 10.648 1 94.81 156 ILE A CA 1
ATOM 1292 C C . ILE A 1 156 ? -7.453 -13.625 10.055 1 94.81 156 ILE A C 1
ATOM 1294 O O . ILE A 1 156 ? -8.594 -14.094 10.031 1 94.81 156 ILE A O 1
ATOM 1298 N N . LYS A 1 157 ? -6.461 -14.156 9.391 1 91.94 157 LYS A N 1
ATOM 1299 C CA . LYS A 1 157 ? -6.504 -15.555 8.992 1 91.94 157 LYS A CA 1
ATOM 1300 C C . LYS A 1 157 ? -5.887 -16.453 10.062 1 91.94 157 LYS A C 1
ATOM 1302 O O . LYS A 1 157 ? -4.883 -16.094 10.68 1 91.94 157 LYS A O 1
ATOM 1307 N N . THR A 1 158 ? -6.598 -17.516 10.344 1 88.94 158 THR A N 1
ATOM 1308 C CA . THR A 1 158 ? -6.055 -18.516 11.258 1 88.94 158 THR A CA 1
ATOM 1309 C C . THR A 1 158 ? -5.57 -19.734 10.484 1 88.94 158 THR A C 1
ATOM 1311 O O . THR A 1 158 ? -6.324 -20.328 9.703 1 88.94 158 THR A O 1
ATOM 1314 N N . TYR A 1 159 ? -4.34 -20.031 10.523 1 82.56 159 TYR A N 1
ATOM 1315 C CA . TYR A 1 159 ? -3.729 -21.172 9.844 1 82.56 159 TYR A CA 1
ATOM 1316 C C . TYR A 1 159 ? -2.812 -21.938 10.789 1 82.56 159 TYR A C 1
ATOM 1318 O O . TYR A 1 159 ? -1.879 -21.375 11.359 1 82.56 159 TYR A O 1
ATOM 1326 N N . ARG A 1 160 ? -3.018 -23.188 10.93 1 83.12 160 ARG A N 1
ATOM 1327 C CA . ARG A 1 160 ? -2.234 -24.047 11.805 1 83.12 160 ARG A CA 1
ATOM 1328 C C . ARG A 1 160 ? -2.139 -23.469 13.211 1 83.12 160 ARG A C 1
ATOM 1330 O O . ARG A 1 160 ? -1.05 -23.406 13.781 1 83.12 160 ARG A O 1
ATOM 1337 N N . GLY A 1 161 ? -3.211 -22.891 13.797 1 85.56 161 GLY A N 1
ATOM 1338 C CA . GLY A 1 161 ? -3.305 -22.391 15.156 1 85.56 161 GLY A CA 1
ATOM 1339 C C . GLY A 1 161 ? -2.717 -21 15.312 1 85.56 161 GLY A C 1
ATOM 1340 O O . GLY A 1 161 ? -2.732 -20.438 16.406 1 85.56 161 GLY A O 1
ATOM 1341 N N . LYS A 1 162 ? -2.197 -20.438 14.211 1 89.69 162 LYS A N 1
ATOM 1342 C CA . LYS A 1 162 ? -1.594 -19.109 14.281 1 89.69 162 LYS A CA 1
ATOM 1343 C C . LYS A 1 162 ? -2.516 -18.062 13.672 1 89.69 162 LYS A C 1
ATOM 1345 O O . LYS A 1 162 ? -3.172 -18.312 12.664 1 89.69 162 LYS A O 1
ATOM 1350 N N . THR A 1 163 ? -2.596 -17 14.414 1 90.5 163 THR A N 1
ATOM 1351 C CA . THR A 1 163 ? -3.35 -15.859 13.898 1 90.5 163 THR A CA 1
ATOM 1352 C C . THR A 1 163 ? -2.459 -14.953 13.047 1 90.5 163 THR A C 1
ATOM 1354 O O . THR A 1 163 ? -1.397 -14.516 13.5 1 90.5 163 THR A O 1
ATOM 1357 N N . MET A 1 164 ? -2.863 -14.695 11.836 1 93.19 164 MET A N 1
ATOM 1358 C CA . MET A 1 164 ? -2.064 -13.953 10.867 1 93.19 164 MET A CA 1
ATOM 1359 C C . MET A 1 164 ? -2.867 -12.812 10.258 1 93.19 164 MET A C 1
ATOM 1361 O O . MET A 1 164 ? -3.771 -13.039 9.453 1 93.19 164 MET A O 1
ATOM 1365 N N . PRO A 1 165 ? -2.523 -11.594 10.602 1 95.44 165 PRO A N 1
ATOM 1366 C CA . PRO A 1 165 ? -3.213 -10.477 9.953 1 95.44 165 PRO A CA 1
ATOM 1367 C C . PRO A 1 165 ? -2.957 -10.422 8.445 1 95.44 165 PRO A C 1
ATOM 1369 O O . PRO A 1 165 ? -1.841 -10.695 7.996 1 95.44 165 PRO A O 1
ATOM 1372 N N . HIS A 1 166 ? -4.062 -10.18 7.688 1 97.94 166 HIS A N 1
ATOM 1373 C CA . HIS A 1 166 ? -3.994 -10.047 6.238 1 97.94 166 HIS A CA 1
ATOM 1374 C C . HIS A 1 166 ? -4.672 -8.766 5.766 1 97.94 166 HIS A C 1
ATOM 1376 O O . HIS A 1 166 ? -5.652 -8.32 6.367 1 97.94 166 HIS A O 1
ATOM 1382 N N . TYR A 1 167 ? -4.09 -8.211 4.773 1 98.5 167 TYR A N 1
ATOM 1383 C CA . TYR A 1 167 ? -4.734 -7.121 4.051 1 98.5 167 TYR A CA 1
ATOM 1384 C C . TYR A 1 167 ? -5.438 -7.637 2.803 1 98.5 167 TYR A C 1
ATOM 1386 O O . TYR A 1 167 ? -4.969 -8.578 2.164 1 98.5 167 TYR A O 1
ATOM 1394 N N . VAL A 1 168 ? -6.551 -7.055 2.514 1 98.81 168 VAL A N 1
ATOM 1395 C CA . VAL A 1 168 ? -7.215 -7.262 1.23 1 98.81 168 VAL A CA 1
ATOM 1396 C C . VAL A 1 168 ? -6.902 -6.098 0.292 1 98.81 168 VAL A C 1
ATOM 1398 O O . VAL A 1 168 ? -7.43 -4.996 0.465 1 98.81 168 VAL A O 1
ATOM 1401 N N . PHE A 1 169 ? -6.035 -6.336 -0.636 1 98.94 169 PHE A N 1
ATOM 1402 C CA . PHE A 1 169 ? -5.801 -5.406 -1.732 1 98.94 169 PHE A CA 1
ATOM 1403 C C . PHE A 1 169 ? -6.793 -5.645 -2.867 1 98.94 169 PHE A C 1
ATOM 1405 O O . PHE A 1 169 ? -7.102 -6.793 -3.195 1 98.94 169 PHE A O 1
ATOM 1412 N N . SER A 1 170 ? -7.266 -4.578 -3.527 1 98.81 170 SER A N 1
ATOM 1413 C CA . SER A 1 170 ? -8.273 -4.758 -4.57 1 98.81 170 SER A CA 1
ATOM 1414 C C . SER A 1 170 ? -8.117 -3.715 -5.672 1 98.81 170 SER A C 1
ATOM 1416 O O . SER A 1 170 ? -7.633 -2.609 -5.426 1 98.81 170 SER A O 1
ATOM 1418 N N . VAL A 1 171 ? -8.492 -4.059 -6.84 1 98.69 171 VAL A N 1
ATOM 1419 C CA . VAL A 1 171 ? -8.602 -3.156 -7.98 1 98.69 171 VAL A CA 1
ATOM 1420 C C . VAL A 1 171 ? -9.852 -3.498 -8.789 1 98.69 171 VAL A C 1
ATOM 1422 O O . VAL A 1 171 ? -10.164 -4.672 -9 1 98.69 171 VAL A O 1
ATOM 1425 N N . LYS A 1 172 ? -10.625 -2.502 -9.18 1 98.19 172 LYS A N 1
ATOM 1426 C CA . LYS A 1 172 ? -11.859 -2.689 -9.93 1 98.19 172 LYS A CA 1
ATOM 1427 C C . LYS A 1 172 ? -11.609 -2.576 -11.43 1 98.19 172 LYS A C 1
ATOM 1429 O O . LYS A 1 172 ? -10.68 -1.897 -11.859 1 98.19 172 LYS A O 1
ATOM 1434 N N . ASN A 1 173 ? -12.492 -3.279 -12.156 1 97.06 173 ASN A N 1
ATOM 1435 C CA . ASN A 1 173 ? -12.516 -3.188 -13.609 1 97.06 173 ASN A CA 1
ATOM 1436 C C . ASN A 1 173 ? -13.156 -1.886 -14.086 1 97.06 173 ASN A C 1
ATOM 1438 O O . ASN A 1 173 ? -14.367 -1.704 -13.953 1 97.06 173 ASN A O 1
ATOM 1442 N N . GLU A 1 174 ? -12.406 -0.917 -14.555 1 87.25 174 GLU A N 1
ATOM 1443 C CA . GLU A 1 174 ? -12.922 0.397 -14.93 1 87.25 174 GLU A CA 1
ATOM 1444 C C . GLU A 1 174 ? -13.891 0.295 -16.109 1 87.25 174 GLU A C 1
ATOM 1446 O O . GLU A 1 174 ? -14.727 1.182 -16.297 1 87.25 174 GLU A O 1
ATOM 1451 N N . LYS A 1 175 ? -13.773 -0.563 -16.938 1 78.44 175 LYS A N 1
ATOM 1452 C CA . LYS A 1 175 ? -14.711 -0.713 -18.047 1 78.44 175 LYS A CA 1
ATOM 1453 C C . LYS A 1 175 ? -16.125 -0.942 -17.547 1 78.44 175 LYS A C 1
ATOM 1455 O O . LYS A 1 175 ? -17.094 -0.592 -18.219 1 78.44 175 LYS A O 1
ATOM 1460 N N . ASN A 1 176 ? -16.297 -1.479 -16.438 1 60.81 176 ASN A N 1
ATOM 1461 C CA . ASN A 1 176 ? -17.641 -1.75 -15.93 1 60.81 176 ASN A CA 1
ATOM 1462 C C . ASN A 1 176 ? -18.234 -0.525 -15.25 1 60.81 176 ASN A C 1
ATOM 1464 O O . ASN A 1 176 ? -19.406 -0.54 -14.844 1 60.81 176 ASN A O 1
ATOM 1468 N N . GLU A 1 177 ? -17.484 0.462 -14.898 1 53.41 177 GLU A N 1
ATOM 1469 C CA . GLU A 1 177 ? -18.062 1.666 -14.305 1 53.41 177 GLU A CA 1
ATOM 1470 C C . GLU A 1 177 ? -18.719 2.547 -15.359 1 53.41 177 GLU A C 1
ATOM 1472 O O . GLU A 1 177 ? -19.406 3.506 -15.031 1 53.41 177 GLU A O 1
ATOM 1477 N N . ASP A 1 178 ? -18.484 2.361 -16.656 1 43.38 178 ASP A N 1
ATOM 1478 C CA . ASP A 1 178 ? -19.344 3.09 -17.594 1 43.38 178 ASP A CA 1
ATOM 1479 C C . ASP A 1 178 ? -20.703 2.412 -17.734 1 43.38 178 ASP A C 1
ATOM 1481 O O . ASP A 1 178 ? -20.781 1.186 -17.828 1 43.38 178 ASP A O 1
ATOM 1485 N N . MET B 1 1 ? -0.935 39.75 10.609 1 55 1 MET B N 1
ATOM 1486 C CA . MET B 1 1 ? 0.344 39.344 10.047 1 55 1 MET B CA 1
ATOM 1487 C C . MET B 1 1 ? 0.133 38.531 8.766 1 55 1 MET B C 1
ATOM 1489 O O . MET B 1 1 ? -0.906 37.906 8.602 1 55 1 MET B O 1
ATOM 1493 N N . LYS B 1 2 ? 0.852 38.844 7.672 1 69.25 2 LYS B N 1
ATOM 1494 C CA . LYS B 1 2 ? 0.617 38.312 6.336 1 69.25 2 LYS B CA 1
ATOM 1495 C C . LYS B 1 2 ? 0.821 36.781 6.312 1 69.25 2 LYS B C 1
ATOM 1497 O O . LYS B 1 2 ? 1.817 36.281 6.836 1 69.25 2 LYS B O 1
ATOM 1502 N N . ARG B 1 3 ? -0.219 36 6.039 1 87.12 3 ARG B N 1
ATOM 1503 C CA . ARG B 1 3 ? -0.165 34.562 5.922 1 87.12 3 ARG B CA 1
ATOM 1504 C C . ARG B 1 3 ? 0.783 34.125 4.805 1 87.12 3 ARG B C 1
ATOM 1506 O O . ARG B 1 3 ? 0.683 34.625 3.678 1 87.12 3 ARG B O 1
ATOM 1513 N N . LYS B 1 4 ? 1.802 33.438 5.234 1 95.31 4 LYS B N 1
ATOM 1514 C CA . LYS B 1 4 ? 2.74 32.938 4.223 1 95.31 4 LYS B CA 1
ATOM 1515 C C . LYS B 1 4 ? 2.176 31.75 3.475 1 95.31 4 LYS B C 1
ATOM 1517 O O . LYS B 1 4 ? 2 30.672 4.055 1 95.31 4 LYS B O 1
ATOM 1522 N N . ILE B 1 5 ? 1.92 31.922 2.203 1 98.25 5 ILE B N 1
ATOM 1523 C CA . ILE B 1 5 ? 1.438 30.844 1.341 1 98.25 5 ILE B CA 1
ATOM 1524 C C . ILE B 1 5 ? 2.621 30.031 0.816 1 98.25 5 ILE B C 1
ATOM 1526 O O . ILE B 1 5 ? 3.562 30.594 0.249 1 98.25 5 ILE B O 1
ATOM 1530 N N . ILE B 1 6 ? 2.607 28.734 1.046 1 98.62 6 ILE B N 1
ATOM 1531 C CA . ILE B 1 6 ? 3.676 27.844 0.598 1 98.62 6 ILE B CA 1
ATOM 1532 C C . ILE B 1 6 ? 3.436 27.438 -0.854 1 98.62 6 ILE B C 1
ATOM 1534 O O . ILE B 1 6 ? 4.324 27.578 -1.699 1 98.62 6 ILE B O 1
ATOM 1538 N N . PHE B 1 7 ? 2.268 26.922 -1.105 1 98.44 7 PHE B N 1
ATOM 1539 C CA . PHE B 1 7 ? 1.841 26.609 -2.465 1 98.44 7 PHE B CA 1
ATOM 1540 C C . PHE B 1 7 ? 0.324 26.484 -2.541 1 98.44 7 PHE B C 1
ATOM 1542 O O . PHE B 1 7 ? -0.364 26.578 -1.521 1 98.44 7 PHE B O 1
ATOM 1549 N N . GLU B 1 8 ? -0.16 26.375 -3.787 1 98.56 8 GLU B N 1
ATOM 1550 C CA . GLU B 1 8 ? -1.58 26.172 -4.051 1 98.56 8 GLU B CA 1
ATOM 1551 C C . GLU B 1 8 ? -1.805 24.953 -4.945 1 98.56 8 GLU B C 1
ATOM 1553 O O . GLU B 1 8 ? -0.932 24.578 -5.734 1 98.56 8 GLU B O 1
ATOM 1558 N N . THR B 1 9 ? -2.873 24.344 -4.727 1 98.62 9 THR B N 1
ATOM 1559 C CA . THR B 1 9 ? -3.33 23.281 -5.613 1 98.62 9 THR B CA 1
ATOM 1560 C C . THR B 1 9 ? -4.621 23.688 -6.324 1 98.62 9 THR B C 1
ATOM 1562 O O . THR B 1 9 ? -4.973 24.859 -6.355 1 98.62 9 THR B O 1
ATOM 1565 N N . GLN B 1 10 ? -5.242 22.672 -6.961 1 98.44 10 GLN B N 1
ATOM 1566 C CA . GLN B 1 10 ? -6.488 22.969 -7.66 1 98.44 10 GLN B CA 1
ATOM 1567 C C . GLN B 1 10 ? -7.555 23.469 -6.695 1 98.44 10 GLN B C 1
ATOM 1569 O O . GLN B 1 10 ? -8.234 24.469 -6.977 1 98.44 10 GLN B O 1
ATOM 1574 N N . ARG B 1 11 ? -7.625 22.844 -5.508 1 98.62 11 ARG B N 1
ATOM 1575 C CA . ARG B 1 11 ? -8.742 23.172 -4.621 1 98.62 11 ARG B CA 1
ATOM 1576 C C . ARG B 1 11 ? -8.242 23.797 -3.324 1 98.62 11 ARG B C 1
ATOM 1578 O O . ARG B 1 11 ? -9.039 24.312 -2.533 1 98.62 11 ARG B O 1
ATOM 1585 N N . LEU B 1 12 ? -6.855 23.859 -3.109 1 98.88 12 LEU B N 1
ATOM 1586 C CA . LEU B 1 12 ? -6.387 24.172 -1.765 1 98.88 12 LEU B CA 1
ATOM 1587 C C . LEU B 1 12 ? -5.352 25.281 -1.797 1 98.88 12 LEU B C 1
ATOM 1589 O O . LEU B 1 12 ? -4.574 25.391 -2.748 1 98.88 12 LEU B O 1
ATOM 1593 N N . ILE B 1 13 ? -5.41 26.109 -0.783 1 98.75 13 ILE B N 1
ATOM 1594 C CA . ILE B 1 13 ? -4.297 26.969 -0.401 1 98.75 13 ILE B CA 1
ATOM 1595 C C . ILE B 1 13 ? -3.559 26.359 0.79 1 98.75 13 ILE B C 1
ATOM 1597 O O . ILE B 1 13 ? -4.184 25.953 1.777 1 98.75 13 ILE B O 1
ATOM 1601 N N . VAL B 1 14 ? -2.297 26.203 0.647 1 98.81 14 VAL B N 1
ATOM 1602 C CA . VAL B 1 14 ? -1.458 25.656 1.707 1 98.81 14 VAL B CA 1
ATOM 1603 C C . VAL B 1 14 ? -0.568 26.75 2.285 1 98.81 14 VAL B C 1
ATOM 1605 O O . VAL B 1 14 ? 0.246 27.344 1.568 1 98.81 14 VAL B O 1
ATOM 1608 N N . ARG B 1 15 ? -0.755 27.016 3.547 1 98.75 15 ARG B N 1
ATOM 1609 C CA . ARG B 1 15 ? -0.069 28.156 4.152 1 98.75 15 ARG B CA 1
ATOM 1610 C C . ARG B 1 15 ? 0.457 27.797 5.539 1 98.75 15 ARG B C 1
ATOM 1612 O O . ARG B 1 15 ? -0.03 26.859 6.172 1 98.75 15 ARG B O 1
ATOM 1619 N N . GLU B 1 16 ? 1.375 28.531 6.035 1 98.75 16 GLU B N 1
ATOM 1620 C CA . GLU B 1 16 ? 1.898 28.359 7.387 1 98.75 16 GLU B CA 1
ATOM 1621 C C . GLU B 1 16 ? 0.822 28.625 8.438 1 98.75 16 GLU B C 1
ATOM 1623 O O . GLU B 1 16 ? -0.058 29.453 8.227 1 98.75 16 GLU B O 1
ATOM 1628 N N . TRP B 1 17 ? 0.963 27.906 9.539 1 98.69 17 TRP B N 1
ATOM 1629 C CA . TRP B 1 17 ? 0.171 28.234 10.719 1 98.69 17 TRP B CA 1
ATOM 1630 C C . TRP B 1 17 ? 0.622 29.547 11.328 1 98.69 17 TRP B C 1
ATOM 1632 O O . TRP B 1 17 ? 1.788 29.938 11.203 1 98.69 17 TRP B O 1
ATOM 1642 N N . GLN B 1 18 ? -0.358 30.219 11.945 1 97.31 18 GLN B N 1
ATOM 1643 C CA . GLN B 1 18 ? -0.086 31.375 12.781 1 97.31 18 GLN B CA 1
ATOM 1644 C C . GLN B 1 18 ? -0.551 31.156 14.211 1 97.31 18 GLN B C 1
ATOM 1646 O O . GLN B 1 18 ? -1.345 30.25 14.477 1 97.31 18 GLN B O 1
ATOM 1651 N N . SER B 1 19 ? -0.093 31.953 15.125 1 95.5 19 SER B N 1
ATOM 1652 C CA . SER B 1 19 ? -0.412 31.797 16.531 1 95.5 19 SER B CA 1
ATOM 1653 C C . SER B 1 19 ? -1.919 31.812 16.766 1 95.5 19 SER B C 1
ATOM 1655 O O . SER B 1 19 ? -2.426 31.125 17.656 1 95.5 19 SER B O 1
ATOM 1657 N N . GLU B 1 20 ? -2.609 32.5 15.961 1 95.62 20 GLU B N 1
ATOM 1658 C CA . GLU B 1 20 ? -4.047 32.688 16.141 1 95.62 20 GLU B CA 1
ATOM 1659 C C . GLU B 1 20 ? -4.828 31.5 15.602 1 95.62 20 GLU B C 1
ATOM 1661 O O . GLU B 1 20 ? -6.039 31.406 15.805 1 95.62 20 GLU B O 1
ATOM 1666 N N . ASP B 1 21 ? -4.105 30.547 15.008 1 97.19 21 ASP B N 1
ATOM 1667 C CA . ASP B 1 21 ? -4.785 29.469 14.305 1 97.19 21 ASP B CA 1
ATOM 1668 C C . ASP B 1 21 ? -5.062 28.297 15.25 1 97.19 21 ASP B C 1
ATOM 1670 O O . ASP B 1 21 ? -5.52 27.234 14.812 1 97.19 21 ASP B O 1
ATOM 1674 N N . GLU B 1 22 ? -4.809 28.469 16.469 1 97.75 22 GLU B N 1
ATOM 1675 C CA . GLU B 1 22 ? -4.922 27.344 17.406 1 97.75 22 GLU B CA 1
ATOM 1676 C C . GLU B 1 22 ? -6.32 26.734 17.359 1 97.75 22 GLU B C 1
ATOM 1678 O O . GLU B 1 22 ? -6.473 25.516 17.453 1 97.75 22 GLU B O 1
ATOM 1683 N N . VAL B 1 23 ? -7.316 27.562 17.25 1 97.69 23 VAL B N 1
ATOM 1684 C CA . VAL B 1 23 ? -8.703 27.109 17.266 1 97.69 23 VAL B CA 1
ATOM 1685 C C . VAL B 1 23 ? -8.961 26.188 16.078 1 97.69 23 VAL B C 1
ATOM 1687 O O . VAL B 1 23 ? -9.734 25.234 16.188 1 97.69 23 VAL B O 1
ATOM 1690 N N . GLU B 1 24 ? -8.344 26.453 14.922 1 98.38 24 GLU B N 1
ATOM 1691 C CA . GLU B 1 24 ? -8.5 25.609 13.742 1 98.38 24 GLU B CA 1
ATOM 1692 C C . GLU B 1 24 ? -7.883 24.234 13.961 1 98.38 24 GLU B C 1
ATOM 1694 O O . GLU B 1 24 ? -8.445 23.219 13.539 1 98.38 24 GLU B O 1
ATOM 1699 N N . LEU B 1 25 ? -6.77 24.188 14.664 1 98.69 25 LEU B N 1
ATOM 1700 C CA . LEU B 1 25 ? -6.082 22.938 14.945 1 98.69 25 LEU B CA 1
ATOM 1701 C C . LEU B 1 25 ? -6.934 22.047 15.836 1 98.69 25 LEU B C 1
ATOM 1703 O O . LEU B 1 25 ? -6.938 20.812 15.672 1 98.69 25 LEU B O 1
ATOM 1707 N N . LYS B 1 26 ? -7.68 22.641 16.703 1 98.5 26 LYS B N 1
ATOM 1708 C CA . LYS B 1 26 ? -8.492 21.891 17.656 1 98.5 26 LYS B CA 1
ATOM 1709 C C . LYS B 1 26 ? -9.562 21.078 16.953 1 98.5 26 LYS B C 1
ATOM 1711 O O . LYS B 1 26 ? -9.945 20 17.406 1 98.5 26 LYS B O 1
ATOM 1716 N N . LYS B 1 27 ? -9.992 21.547 15.758 1 98.12 27 LYS B N 1
ATOM 1717 C CA . LYS B 1 27 ? -11.094 20.938 15.008 1 98.12 27 LYS B CA 1
ATOM 1718 C C . LYS B 1 27 ? -10.773 19.5 14.633 1 98.12 27 LYS B C 1
ATOM 1720 O O . LYS B 1 27 ? -11.68 18.672 14.5 1 98.12 27 LYS B O 1
ATOM 1725 N N . PHE B 1 28 ? -9.523 19.156 14.516 1 98.44 28 PHE B N 1
ATOM 1726 C CA . PHE B 1 28 ? -9.18 17.812 14.086 1 98.44 28 PHE B CA 1
ATOM 1727 C C . PHE B 1 28 ? -8.219 17.156 15.062 1 98.44 28 PHE B C 1
ATOM 1729 O O . PHE B 1 28 ? -8.273 15.945 15.289 1 98.44 28 PHE B O 1
ATOM 1736 N N . LEU B 1 29 ? -7.359 17.859 15.758 1 98.56 29 LEU B N 1
ATOM 1737 C CA . LEU B 1 29 ? -6.398 17.266 16.672 1 98.56 29 LEU B CA 1
ATOM 1738 C C . LEU B 1 29 ? -7.09 16.797 17.953 1 98.56 29 LEU B C 1
ATOM 1740 O O . LEU B 1 29 ? -6.539 15.992 18.703 1 98.56 29 LEU B O 1
ATOM 1744 N N . GLN B 1 30 ? -8.258 17.359 18.203 1 98.5 30 GLN B N 1
ATOM 1745 C CA . GLN B 1 30 ? -8.984 16.938 19.406 1 98.5 30 GLN B CA 1
ATOM 1746 C C . GLN B 1 30 ? -10.117 15.977 19.047 1 98.5 30 GLN B C 1
ATOM 1748 O O . GLN B 1 30 ? -10.93 15.633 19.906 1 98.5 30 GLN B O 1
ATOM 1753 N N . ASP B 1 31 ? -10.242 15.617 17.859 1 98.19 31 ASP B N 1
ATOM 1754 C CA . ASP B 1 31 ? -11.195 14.617 17.375 1 98.19 31 ASP B CA 1
ATOM 1755 C C . ASP B 1 31 ? -10.609 13.211 17.453 1 98.19 31 ASP B C 1
ATOM 1757 O O . ASP B 1 31 ? -9.625 12.906 16.781 1 98.19 31 ASP B O 1
ATOM 1761 N N . GLU B 1 32 ? -11.227 12.32 18.188 1 97 32 GLU B N 1
ATOM 1762 C CA . GLU B 1 32 ? -10.734 10.969 18.422 1 97 32 GLU B CA 1
ATOM 1763 C C . GLU B 1 32 ? -10.688 10.164 17.125 1 97 32 GLU B C 1
ATOM 1765 O O . GLU B 1 32 ? -9.836 9.289 16.953 1 97 32 GLU B O 1
ATOM 1770 N N . ASN B 1 33 ? -11.602 10.461 16.219 1 96.69 33 ASN B N 1
ATOM 1771 C CA . ASN B 1 33 ? -11.602 9.766 14.938 1 96.69 33 ASN B CA 1
ATOM 1772 C C . ASN B 1 33 ? -10.359 10.109 14.117 1 96.69 33 ASN B C 1
ATOM 1774 O O . ASN B 1 33 ? -9.766 9.234 13.484 1 96.69 33 ASN B O 1
ATOM 1778 N N . VAL B 1 34 ? -9.977 11.352 14.148 1 97.44 34 VAL B N 1
ATOM 1779 C CA . VAL B 1 34 ? -8.836 11.828 13.375 1 97.44 34 VAL B CA 1
ATOM 1780 C C . VAL B 1 34 ? -7.539 11.328 14.008 1 97.44 34 VAL B C 1
ATOM 1782 O O . VAL B 1 34 ? -6.617 10.906 13.305 1 97.44 34 VAL B O 1
ATOM 1785 N N . MET B 1 35 ? -7.57 11.297 15.336 1 96.19 35 MET B N 1
ATOM 1786 C CA . MET B 1 35 ? -6.332 11.047 16.062 1 96.19 35 MET B CA 1
ATOM 1787 C C . MET B 1 35 ? -6.258 9.586 16.516 1 96.19 35 MET B C 1
ATOM 1789 O O . MET B 1 35 ? -5.469 9.25 17.406 1 96.19 35 MET B O 1
ATOM 1793 N N . TYR B 1 36 ? -7.004 8.727 15.898 1 92.25 36 TYR B N 1
ATOM 1794 C CA . TYR B 1 36 ? -7.062 7.332 16.312 1 92.25 36 TYR B CA 1
ATOM 1795 C C . TYR B 1 36 ? -5.691 6.676 16.234 1 92.25 36 TYR B C 1
ATOM 1797 O O . TYR B 1 36 ? -5.34 5.848 17.078 1 92.25 36 TYR B O 1
ATOM 1805 N N . ALA B 1 37 ? -4.91 7.047 15.18 1 88.88 37 ALA B N 1
ATOM 1806 C CA . ALA B 1 37 ? -3.59 6.453 14.984 1 88.88 37 ALA B CA 1
ATOM 1807 C C . ALA B 1 37 ? -2.652 6.82 16.141 1 88.88 37 ALA B C 1
ATOM 1809 O O . ALA B 1 37 ? -1.661 6.129 16.375 1 88.88 37 ALA B O 1
ATOM 1810 N N . TYR B 1 38 ? -2.982 7.895 16.891 1 87.25 38 TYR B N 1
ATOM 1811 C CA . TYR B 1 38 ? -2.223 8.375 18.031 1 87.25 38 TYR B CA 1
ATOM 1812 C C . TYR B 1 38 ? -2.744 7.754 19.328 1 87.25 38 TYR B C 1
ATOM 1814 O O . TYR B 1 38 ? -2.141 7.922 20.391 1 87.25 38 TYR B O 1
ATOM 1822 N N . GLU B 1 39 ? -3.775 7.062 19.344 1 87.88 39 GLU B N 1
ATOM 1823 C CA . GLU B 1 39 ? -4.434 6.363 20.438 1 87.88 39 GLU B CA 1
ATOM 1824 C C . GLU B 1 39 ? -5.09 7.344 21.406 1 87.88 39 GLU B C 1
ATOM 1826 O O . GLU B 1 39 ? -5.543 6.949 22.484 1 87.88 39 GLU B O 1
ATOM 1831 N N . HIS B 1 40 ? -5.066 8.641 21.125 1 90.94 40 HIS B N 1
ATOM 1832 C CA . HIS B 1 40 ? -5.832 9.594 21.922 1 90.94 40 HIS B CA 1
ATOM 1833 C C . HIS B 1 40 ? -5.914 10.953 21.234 1 90.94 40 HIS B C 1
ATOM 1835 O O . HIS B 1 40 ? -4.973 11.367 20.547 1 90.94 40 HIS B O 1
ATOM 1841 N N . ALA B 1 41 ? -7 11.664 21.578 1 95.31 41 ALA B N 1
ATOM 1842 C CA . ALA B 1 41 ? -7.164 13.047 21.125 1 95.31 41 ALA B CA 1
ATOM 1843 C C . ALA B 1 41 ? -6.352 14.008 22 1 95.31 41 ALA B C 1
ATOM 1845 O O . ALA B 1 41 ? -6.148 13.75 23.188 1 95.31 41 ALA B O 1
ATOM 1846 N N . PHE B 1 42 ? -5.977 15.047 21.375 1 97.31 42 PHE B N 1
ATOM 1847 C CA . PHE B 1 42 ? -5.082 15.977 22.062 1 97.31 42 PHE B CA 1
ATOM 1848 C C . PHE B 1 42 ? -5.844 16.797 23.094 1 97.31 42 PHE B C 1
ATOM 1850 O O . PHE B 1 42 ? -7.016 17.125 22.891 1 97.31 42 PHE B O 1
ATOM 1857 N N . SER B 1 43 ? -5.188 17.109 24.219 1 97.56 43 SER B N 1
ATOM 1858 C CA . SER B 1 43 ? -5.633 18.141 25.141 1 97.56 43 SER B CA 1
ATOM 1859 C C . SER B 1 43 ? -5.352 19.531 24.594 1 97.56 43 SER B C 1
ATOM 1861 O O . SER B 1 43 ? -4.672 19.688 23.578 1 97.56 43 SER B O 1
ATOM 1863 N N . ASP B 1 44 ? -5.922 20.562 25.297 1 97.94 44 ASP B N 1
ATOM 1864 C CA . ASP B 1 44 ? -5.617 21.938 24.922 1 97.94 44 ASP B CA 1
ATOM 1865 C C . ASP B 1 44 ? -4.113 22.203 24.953 1 97.94 44 ASP B C 1
ATOM 1867 O O . ASP B 1 44 ? -3.572 22.859 24.047 1 97.94 44 ASP B O 1
ATOM 1871 N N . GLU B 1 45 ? -3.496 21.688 25.891 1 98.19 45 GLU B N 1
ATOM 1872 C CA . GLU B 1 45 ? -2.057 21.875 26.047 1 98.19 45 GLU B CA 1
ATOM 1873 C C . GLU B 1 45 ? -1.295 21.188 24.906 1 98.19 45 GLU B C 1
ATOM 1875 O O . GLU B 1 45 ? -0.34 21.75 24.375 1 98.19 45 GLU B O 1
ATOM 1880 N N . GLU B 1 46 ? -1.721 20.047 24.547 1 97.56 46 GLU B N 1
ATOM 1881 C CA . GLU B 1 46 ? -1.072 19.312 23.469 1 97.56 46 GLU B CA 1
ATOM 1882 C C . GLU B 1 46 ? -1.25 20.016 22.125 1 97.56 46 GLU B C 1
ATOM 1884 O O . GLU B 1 46 ? -0.336 20.031 21.297 1 97.56 46 GLU B O 1
ATOM 1889 N N . VAL B 1 47 ? -2.395 20.609 21.938 1 98.56 47 VAL B N 1
ATOM 1890 C CA . VAL B 1 47 ? -2.641 21.375 20.719 1 98.56 47 VAL B CA 1
ATOM 1891 C C . VAL B 1 47 ? -1.719 22.578 20.672 1 98.56 47 VAL B C 1
ATOM 1893 O O . VAL B 1 47 ? -1.107 22.859 19.641 1 98.56 47 VAL B O 1
ATOM 1896 N N . ALA B 1 48 ? -1.619 23.297 21.766 1 98.38 48 ALA B N 1
ATOM 1897 C CA . ALA B 1 48 ? -0.746 24.469 21.844 1 98.38 48 ALA B CA 1
ATOM 1898 C C . ALA B 1 48 ? 0.705 24.078 21.562 1 98.38 48 ALA B C 1
ATOM 1900 O O . ALA B 1 48 ? 1.411 24.781 20.844 1 98.38 48 ALA B O 1
ATOM 1901 N N . ASN B 1 49 ? 1.138 22.984 22.125 1 98.38 49 ASN B N 1
ATOM 1902 C CA . ASN B 1 49 ? 2.492 22.5 21.891 1 98.38 49 ASN B CA 1
ATOM 1903 C C . ASN B 1 49 ? 2.707 22.109 20.438 1 98.38 49 ASN B C 1
ATOM 1905 O O . ASN B 1 49 ? 3.793 22.312 19.891 1 98.38 49 ASN B O 1
ATOM 1909 N N . TRP B 1 50 ? 1.728 21.516 19.859 1 98.44 50 TRP B N 1
ATOM 1910 C CA . TRP B 1 50 ? 1.771 21.141 18.453 1 98.44 50 TRP B CA 1
ATOM 1911 C C . TRP B 1 50 ? 1.974 22.359 17.562 1 98.44 50 TRP B C 1
ATOM 1913 O O . TRP B 1 50 ? 2.816 22.359 16.656 1 98.44 50 TRP B O 1
ATOM 1923 N N . LEU B 1 51 ? 1.208 23.375 17.812 1 98.69 51 LEU B N 1
ATOM 1924 C CA . LEU B 1 51 ? 1.346 24.625 17.062 1 98.69 51 LEU B CA 1
ATOM 1925 C C . LEU B 1 51 ? 2.742 25.219 17.234 1 98.69 51 LEU B C 1
ATOM 1927 O O . LEU B 1 51 ? 3.393 25.578 16.25 1 98.69 51 LEU B O 1
ATOM 1931 N N . LYS B 1 52 ? 3.178 25.281 18.438 1 98.44 52 LYS B N 1
ATOM 1932 C CA . LYS B 1 52 ? 4.504 25.812 18.734 1 98.44 52 LYS B CA 1
ATOM 1933 C C . LYS B 1 52 ? 5.59 25.031 18.016 1 98.44 52 LYS B C 1
ATOM 1935 O O . LYS B 1 52 ? 6.535 25.609 17.469 1 98.44 52 LYS B O 1
ATOM 1940 N N . TRP B 1 53 ? 5.441 23.719 18.109 1 98.38 53 TRP B N 1
ATOM 1941 C CA . TRP B 1 53 ? 6.391 22.828 17.438 1 98.38 53 TRP B CA 1
ATOM 1942 C C . TRP B 1 53 ? 6.461 23.125 15.945 1 98.38 53 TRP B C 1
ATOM 1944 O O . TRP B 1 53 ? 7.547 23.188 15.367 1 98.38 53 TRP B O 1
ATOM 1954 N N . ASN B 1 54 ? 5.336 23.328 15.273 1 98.19 54 ASN B N 1
ATOM 1955 C CA . ASN B 1 54 ? 5.312 23.641 13.852 1 98.19 54 ASN B CA 1
ATOM 1956 C C . ASN B 1 54 ? 5.969 24.984 13.555 1 98.19 54 ASN B C 1
ATOM 1958 O O . ASN B 1 54 ? 6.77 25.094 12.625 1 98.19 54 ASN B O 1
ATOM 1962 N N . LEU B 1 55 ? 5.621 26.016 14.328 1 98.06 55 LEU B N 1
ATOM 1963 C CA . LEU B 1 55 ? 6.203 27.344 14.133 1 98.06 55 LEU B CA 1
ATOM 1964 C C . LEU B 1 55 ? 7.719 27.297 14.281 1 98.06 55 LEU B C 1
ATOM 1966 O O . LEU B 1 55 ? 8.445 27.938 13.508 1 98.06 55 LEU B O 1
ATOM 1970 N N . GLN B 1 56 ? 8.18 26.516 15.227 1 98.31 56 GLN B N 1
ATOM 1971 C CA . GLN B 1 56 ? 9.617 26.344 15.422 1 98.31 56 GLN B CA 1
ATOM 1972 C C . GLN B 1 56 ? 10.242 25.578 14.25 1 98.31 56 GLN B C 1
ATOM 1974 O O . GLN B 1 56 ? 11.367 25.875 13.844 1 98.31 56 GLN B O 1
ATOM 1979 N N . SER B 1 57 ? 9.555 24.594 13.734 1 98.44 57 SER B N 1
ATOM 1980 C CA . SER B 1 57 ? 10.039 23.812 12.602 1 98.44 57 SER B CA 1
ATOM 1981 C C . SER B 1 57 ? 10.258 24.703 11.375 1 98.44 57 SER B C 1
ATOM 1983 O O . SER B 1 57 ? 11.25 24.547 10.664 1 98.44 57 SER B O 1
ATOM 1985 N N . TYR B 1 58 ? 9.32 25.656 11.18 1 98.12 58 TYR B N 1
ATOM 1986 C CA . TYR B 1 58 ? 9.484 26.609 10.078 1 98.12 58 TYR B CA 1
ATOM 1987 C C . TYR B 1 58 ? 10.789 27.375 10.211 1 98.12 58 TYR B C 1
ATOM 1989 O O . TYR B 1 58 ? 11.508 27.578 9.227 1 98.12 58 TYR B O 1
ATOM 1997 N N . GLN B 1 59 ? 11.008 27.812 11.375 1 97.62 59 GLN B N 1
ATOM 1998 C CA . GLN B 1 59 ? 12.195 28.625 11.633 1 97.62 59 GLN B CA 1
ATOM 1999 C C . GLN B 1 59 ? 13.469 27.797 11.492 1 97.62 59 GLN B C 1
ATOM 2001 O O . GLN B 1 59 ? 14.461 28.266 10.922 1 97.62 59 GLN B O 1
ATOM 2006 N N . GLU B 1 60 ? 13.438 26.594 11.945 1 98 60 GLU B N 1
ATOM 2007 C CA . GLU B 1 60 ? 14.617 25.75 12.016 1 98 60 GLU B CA 1
ATOM 2008 C C . GLU B 1 60 ? 14.922 25.094 10.672 1 98 60 GLU B C 1
ATOM 2010 O O . GLU B 1 60 ? 16.078 25 10.266 1 98 60 GLU B O 1
ATOM 2015 N N . TYR B 1 61 ? 13.898 24.656 10 1 98 61 TYR B N 1
ATOM 2016 C CA . TYR B 1 61 ? 14.117 23.797 8.828 1 98 61 TYR B CA 1
ATOM 2017 C C . TYR B 1 61 ? 13.57 24.469 7.566 1 98 61 TYR B C 1
ATOM 2019 O O . TYR B 1 61 ? 13.914 24.062 6.453 1 98 61 TYR B O 1
ATOM 2027 N N . GLY B 1 62 ? 12.672 25.391 7.73 1 97.75 62 GLY B N 1
ATOM 2028 C CA . GLY B 1 62 ? 12.031 26.016 6.578 1 97.75 62 GLY B CA 1
ATOM 2029 C C . GLY B 1 62 ? 10.781 25.281 6.125 1 97.75 62 GLY B C 1
ATOM 2030 O O . GLY B 1 62 ? 10.156 25.672 5.129 1 97.75 62 GLY B O 1
ATOM 2031 N N . TYR B 1 63 ? 10.5 24.219 6.824 1 98.75 63 TYR B N 1
ATOM 2032 C CA . TYR B 1 63 ? 9.289 23.469 6.516 1 98.75 63 TYR B CA 1
ATOM 2033 C C . TYR B 1 63 ? 8.664 22.891 7.781 1 98.75 63 TYR B C 1
ATOM 2035 O O . TYR B 1 63 ? 9.289 22.906 8.844 1 98.75 63 TYR B O 1
ATOM 2043 N N . GLY B 1 64 ? 7.445 22.422 7.715 1 98.69 64 GLY B N 1
ATOM 2044 C CA . GLY B 1 64 ? 6.613 21.812 8.734 1 98.69 64 GLY B CA 1
ATOM 2045 C C . GLY B 1 64 ? 5.254 21.375 8.211 1 98.69 64 GLY B C 1
ATOM 2046 O O . GLY B 1 64 ? 5.078 21.172 7.012 1 98.69 64 GLY B O 1
ATOM 2047 N N . LEU B 1 65 ? 4.348 21.172 9.172 1 98.88 65 LEU B N 1
ATOM 2048 C CA . LEU B 1 65 ? 2.963 21 8.742 1 98.88 65 LEU B CA 1
ATOM 2049 C C . LEU B 1 65 ? 2.307 22.344 8.469 1 98.88 65 LEU B C 1
ATOM 2051 O O . LEU B 1 65 ? 2.557 23.312 9.188 1 98.88 65 LEU B O 1
ATOM 2055 N N . TRP B 1 66 ? 1.498 22.359 7.398 1 98.94 66 TRP B N 1
ATOM 2056 C CA . TRP B 1 66 ? 0.86 23.594 6.949 1 98.94 66 TRP B CA 1
ATOM 2057 C C . TRP B 1 66 ? -0.659 23.453 6.969 1 98.94 66 TRP B C 1
ATOM 2059 O O . TRP B 1 66 ? -1.192 22.359 6.816 1 98.94 66 TRP B O 1
ATOM 2069 N N . ALA B 1 67 ? -1.319 24.562 7.16 1 98.88 67 ALA B N 1
ATOM 2070 C CA . ALA B 1 67 ? -2.779 24.594 7.109 1 98.88 67 ALA B CA 1
ATOM 2071 C C . ALA B 1 67 ? -3.281 24.375 5.684 1 98.88 67 ALA B C 1
ATOM 2073 O O . ALA B 1 67 ? -2.729 24.922 4.734 1 98.88 67 ALA B O 1
ATOM 2074 N N . LEU B 1 68 ? -4.285 23.578 5.586 1 98.88 68 LEU B N 1
ATOM 2075 C CA . LEU B 1 68 ? -5.008 23.391 4.332 1 98.88 68 LEU B CA 1
ATOM 2076 C C . LEU B 1 68 ? -6.289 24.219 4.316 1 98.88 68 LEU B C 1
ATOM 2078 O O . LEU B 1 68 ? -7.199 23.969 5.113 1 98.88 68 LEU B O 1
ATOM 2082 N N . GLU B 1 69 ? -6.34 25.109 3.398 1 98.5 69 GLU B N 1
ATOM 2083 C CA . GLU B 1 69 ? -7.508 25.984 3.252 1 98.5 69 GLU B CA 1
ATOM 2084 C C . GLU B 1 69 ? -8.195 25.766 1.907 1 98.5 69 GLU B C 1
ATOM 2086 O O . GLU B 1 69 ? -7.539 25.766 0.862 1 98.5 69 GLU B O 1
ATOM 2091 N N . LYS B 1 70 ? -9.508 25.547 1.946 1 98.44 70 LYS B N 1
ATOM 2092 C CA . LYS B 1 70 ? -10.25 25.453 0.691 1 98.44 70 LYS B CA 1
ATOM 2093 C C . LYS B 1 70 ? -10.266 26.797 -0.034 1 98.44 70 LYS B C 1
ATOM 2095 O O . LYS B 1 70 ? -10.633 27.812 0.548 1 98.44 70 LYS B O 1
ATOM 2100 N N . LYS B 1 71 ? -9.922 26.75 -1.27 1 98.12 71 LYS B N 1
ATOM 2101 C CA . LYS B 1 71 ? -9.914 27.969 -2.062 1 98.12 71 LYS B CA 1
ATOM 2102 C C . LYS B 1 71 ? -11.312 28.578 -2.164 1 98.12 71 LYS B C 1
ATOM 2104 O O . LYS B 1 71 ? -11.477 29.797 -2.07 1 98.12 71 LYS B O 1
ATOM 2109 N N . ARG B 1 72 ? -12.266 27.766 -2.303 1 97.38 72 ARG B N 1
ATOM 2110 C CA . ARG B 1 72 ? -13.633 28.203 -2.58 1 97.38 72 ARG B CA 1
ATOM 2111 C C . ARG B 1 72 ? -14.234 28.906 -1.367 1 97.38 72 ARG B C 1
ATOM 2113 O O . ARG B 1 72 ? -14.969 29.875 -1.511 1 97.38 72 ARG B O 1
ATOM 2120 N N . THR B 1 73 ? -13.953 28.484 -0.11 1 97.75 73 THR B N 1
ATOM 2121 C CA . THR B 1 73 ? -14.68 28.953 1.062 1 97.75 73 THR B CA 1
ATOM 2122 C C . THR B 1 73 ? -13.727 29.625 2.055 1 97.75 73 THR B C 1
ATOM 2124 O O . THR B 1 73 ? -14.172 30.328 2.963 1 97.75 73 THR B O 1
ATOM 2127 N N . GLY B 1 74 ? -12.453 29.344 1.923 1 97.19 74 GLY B N 1
ATOM 2128 C CA . GLY B 1 74 ? -11.5 29.844 2.896 1 97.19 74 GLY B CA 1
ATOM 2129 C C . GLY B 1 74 ? -11.469 29.016 4.172 1 97.19 74 GLY B C 1
ATOM 2130 O O . GLY B 1 74 ? -10.727 29.344 5.105 1 97.19 74 GLY B O 1
ATOM 2131 N N . GLU B 1 75 ? -12.219 27.953 4.172 1 98.12 75 GLU B N 1
ATOM 2132 C CA . GLU B 1 75 ? -12.305 27.094 5.359 1 98.12 75 GLU B CA 1
ATOM 2133 C C . GLU B 1 75 ? -11.031 26.266 5.531 1 98.12 75 GLU B C 1
ATOM 2135 O O . GLU B 1 75 ? -10.547 25.672 4.574 1 98.12 75 GLU B O 1
ATOM 2140 N N . VAL B 1 76 ? -10.469 26.328 6.793 1 98.69 76 VAL B N 1
ATOM 2141 C CA . VAL B 1 76 ? -9.375 25.422 7.117 1 98.69 76 VAL B CA 1
ATOM 2142 C C . VAL B 1 76 ? -9.914 24.016 7.359 1 98.69 76 VAL B C 1
ATOM 2144 O O . VAL B 1 76 ? -10.781 23.812 8.211 1 98.69 76 VAL B O 1
ATOM 2147 N N . ILE B 1 77 ? -9.375 23.016 6.609 1 98.81 77 ILE B N 1
ATOM 2148 C CA . ILE B 1 77 ? -10.008 21.703 6.645 1 98.81 77 ILE B CA 1
ATOM 2149 C C . ILE B 1 77 ? -9.039 20.672 7.238 1 98.81 77 ILE B C 1
ATOM 2151 O O . ILE B 1 77 ? -9.383 19.5 7.387 1 98.81 77 ILE B O 1
ATOM 2155 N N . GLY B 1 78 ? -7.793 21.062 7.602 1 98.75 78 GLY B N 1
ATOM 2156 C CA . GLY B 1 78 ? -6.77 20.172 8.133 1 98.75 78 GLY B CA 1
ATOM 2157 C C . GLY B 1 78 ? -5.363 20.703 7.941 1 98.75 78 GLY B C 1
ATOM 2158 O O . GLY B 1 78 ? -5.152 21.922 7.922 1 98.75 78 GLY B O 1
ATOM 2159 N N . GLU B 1 79 ? -4.414 19.844 7.941 1 98.94 79 GLU B N 1
ATOM 2160 C CA . GLU B 1 79 ? -3.012 20.188 7.73 1 98.94 79 GLU B CA 1
ATOM 2161 C C . GLU B 1 79 ? -2.285 19.094 6.961 1 98.94 79 GLU B C 1
ATOM 2163 O O . GLU B 1 79 ? -2.762 17.953 6.887 1 98.94 79 GLU B O 1
ATOM 2168 N N . CYS B 1 80 ? -1.293 19.438 6.332 1 98.94 80 CYS B N 1
ATOM 2169 C CA . CYS B 1 80 ? -0.383 18.562 5.598 1 98.94 80 CYS B CA 1
ATOM 2170 C C . CYS B 1 80 ? 0.996 19.203 5.469 1 98.94 80 CYS B C 1
ATOM 2172 O O . CYS B 1 80 ? 1.117 20.422 5.43 1 98.94 80 CYS B O 1
ATOM 2174 N N . GLY B 1 81 ? 1.982 18.359 5.453 1 98.88 81 GLY B N 1
ATOM 2175 C CA . GLY B 1 81 ? 3.297 18.938 5.246 1 98.88 81 GLY B CA 1
ATOM 2176 C C . GLY B 1 81 ? 4.434 17.969 5.512 1 98.88 81 GLY B C 1
ATOM 2177 O O . GLY B 1 81 ? 4.305 16.781 5.258 1 98.88 81 GLY B O 1
ATOM 2178 N N . LEU B 1 82 ? 5.578 18.547 5.895 1 98.94 82 LEU B N 1
ATOM 2179 C CA . LEU B 1 82 ? 6.82 17.797 6.023 1 98.94 82 LEU B CA 1
ATOM 2180 C C . LEU B 1 82 ? 7.352 17.859 7.453 1 98.94 82 LEU B C 1
ATOM 2182 O O . LEU B 1 82 ? 7.469 18.953 8.023 1 98.94 82 LEU B O 1
ATOM 2186 N N . THR B 1 83 ? 7.633 16.75 7.996 1 98.69 83 THR B N 1
ATOM 2187 C CA . THR B 1 83 ? 8.281 16.656 9.297 1 98.69 83 THR B CA 1
ATOM 2188 C C . THR B 1 83 ? 9.477 15.711 9.242 1 98.69 83 THR B C 1
ATOM 2190 O O . THR B 1 83 ? 9.594 14.898 8.32 1 98.69 83 THR B O 1
ATOM 2193 N N . ASN B 1 84 ? 10.398 15.891 10.172 1 98.38 84 ASN B N 1
ATOM 2194 C CA . ASN B 1 84 ? 11.5 14.938 10.305 1 98.38 84 ASN B CA 1
ATOM 2195 C C . ASN B 1 84 ? 11.109 13.742 11.172 1 98.38 84 ASN B C 1
ATOM 2197 O O . ASN B 1 84 ? 10.656 13.914 12.305 1 98.38 84 ASN B O 1
ATOM 2201 N N . GLN B 1 85 ? 11.25 12.594 10.641 1 97.06 85 GLN B N 1
ATOM 2202 C CA . GLN B 1 85 ? 10.891 11.367 11.344 1 97.06 85 GLN B CA 1
ATOM 2203 C C . GLN B 1 85 ? 12.086 10.43 11.477 1 97.06 85 GLN B C 1
ATOM 2205 O O . GLN B 1 85 ? 12.789 10.172 10.492 1 97.06 85 GLN B O 1
ATOM 2210 N N . LEU B 1 86 ? 12.344 9.961 12.727 1 96.12 86 LEU B N 1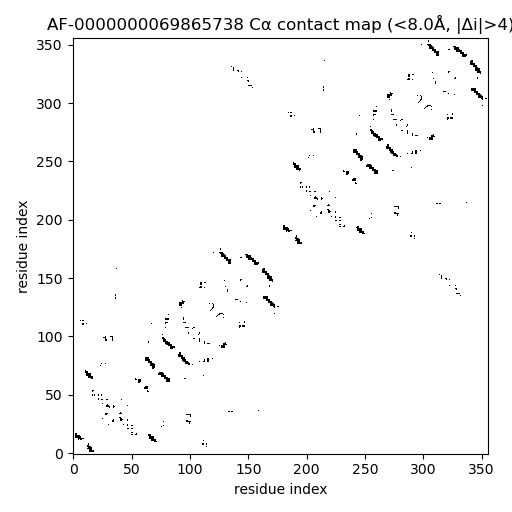
ATOM 2211 C CA . LEU B 1 86 ? 13.406 8.992 12.969 1 96.12 86 LEU B CA 1
ATOM 2212 C C . LEU B 1 86 ? 12.891 7.57 12.797 1 96.12 86 LEU B C 1
ATOM 2214 O O . LEU B 1 86 ? 11.945 7.16 13.469 1 96.12 86 LEU B O 1
ATOM 2218 N N . VAL B 1 87 ? 13.438 6.855 11.852 1 96 87 VAL B N 1
ATOM 2219 C CA . VAL B 1 87 ? 13.109 5.453 11.617 1 96 87 VAL B CA 1
ATOM 2220 C C . VAL B 1 87 ? 14.375 4.602 11.758 1 96 87 VAL B C 1
ATOM 2222 O O . VAL B 1 87 ? 15.305 4.727 10.961 1 96 87 VAL B O 1
ATOM 2225 N N . LYS B 1 88 ? 14.375 3.734 12.805 1 94.88 88 LYS B N 1
ATOM 2226 C CA . LYS B 1 88 ? 15.5 2.84 13.055 1 94.88 88 LYS B CA 1
ATOM 2227 C C . LYS B 1 88 ? 16.812 3.6 13.031 1 94.88 88 LYS B C 1
ATOM 2229 O O . LYS B 1 88 ? 17.781 3.178 12.375 1 94.88 88 LYS B O 1
ATOM 2234 N N . GLY B 1 89 ? 16.859 4.789 13.562 1 95.31 89 GLY B N 1
ATOM 2235 C CA . GLY B 1 89 ? 18.078 5.555 13.797 1 95.31 89 GLY B CA 1
ATOM 2236 C C . GLY B 1 89 ? 18.391 6.508 12.664 1 95.31 89 GLY B C 1
ATOM 2237 O O . GLY B 1 89 ? 19.359 7.27 12.742 1 95.31 89 GLY B O 1
ATOM 2238 N N . LYS B 1 90 ? 17.672 6.5 11.594 1 96.5 90 LYS B N 1
ATOM 2239 C CA . LYS B 1 90 ? 17.875 7.406 10.469 1 96.5 90 LYS B CA 1
ATOM 2240 C C . LYS B 1 90 ? 16.719 8.383 10.32 1 96.5 90 LYS B C 1
ATOM 2242 O O . LYS B 1 90 ? 15.555 8 10.453 1 96.5 90 LYS B O 1
ATOM 2247 N N . SER B 1 91 ? 17.031 9.688 10.102 1 97.69 91 SER B N 1
ATOM 2248 C CA . SER B 1 91 ? 16 10.719 9.938 1 97.69 91 SER B CA 1
ATOM 2249 C C . SER B 1 91 ? 15.57 10.836 8.484 1 97.69 91 SER B C 1
ATOM 2251 O O . SER B 1 91 ? 16.406 10.852 7.578 1 97.69 91 SER B O 1
ATOM 2253 N N . TYR B 1 92 ? 14.281 10.875 8.25 1 98.31 92 TYR B N 1
ATOM 2254 C CA . TYR B 1 92 ? 13.688 11.07 6.93 1 98.31 92 TYR B CA 1
ATOM 2255 C C . TYR B 1 92 ? 12.703 12.234 6.934 1 98.31 92 TYR B C 1
ATOM 2257 O O . TYR B 1 92 ? 12.031 12.477 7.934 1 98.31 92 TYR B O 1
ATOM 2265 N N . PRO B 1 93 ? 12.664 12.984 5.828 1 98.81 93 PRO B N 1
ATOM 2266 C CA . PRO B 1 93 ? 11.477 13.836 5.68 1 98.81 93 PRO B CA 1
ATOM 2267 C C . PRO B 1 93 ? 10.195 13.031 5.469 1 98.81 93 PRO B C 1
ATOM 2269 O O . PRO B 1 93 ? 10.141 12.164 4.59 1 98.81 93 PRO B O 1
ATOM 2272 N N . GLU B 1 94 ? 9.25 13.312 6.273 1 98.88 94 GLU B N 1
ATOM 2273 C CA . GLU B 1 94 ? 7.973 12.609 6.23 1 98.88 94 GLU B CA 1
ATOM 2274 C C . GLU B 1 94 ? 6.848 13.531 5.77 1 98.88 94 GLU B C 1
ATOM 2276 O O . GLU B 1 94 ? 6.738 14.664 6.234 1 98.88 94 GLU B O 1
ATOM 2281 N N . ILE B 1 95 ? 6.066 13.039 4.816 1 98.94 95 ILE B N 1
ATOM 2282 C CA . ILE B 1 95 ? 4.797 13.695 4.512 1 98.94 95 ILE B CA 1
ATOM 2283 C C . ILE B 1 95 ? 3.725 13.219 5.488 1 98.94 95 ILE B C 1
ATOM 2285 O O . ILE B 1 95 ? 3.469 12.023 5.605 1 98.94 95 ILE B O 1
ATOM 2289 N N . GLY B 1 96 ? 3.086 14.086 6.184 1 98.69 96 GLY B N 1
ATOM 2290 C CA . GLY B 1 96 ? 1.988 13.812 7.098 1 98.69 96 GLY B CA 1
ATOM 2291 C C . GLY B 1 96 ? 0.789 14.719 6.875 1 98.69 96 GLY B C 1
ATOM 2292 O O . GLY B 1 96 ? 0.913 15.789 6.281 1 98.69 96 GLY B O 1
ATOM 2293 N N . TYR B 1 97 ? -0.34 14.281 7.348 1 98.69 97 TYR B N 1
ATOM 2294 C CA . TYR B 1 97 ? -1.574 15.031 7.152 1 98.69 97 TYR B CA 1
ATOM 2295 C C . TYR B 1 97 ? -2.625 14.633 8.188 1 98.69 97 TYR B C 1
ATOM 2297 O O . TYR B 1 97 ? -2.611 13.508 8.695 1 98.69 97 TYR B O 1
ATOM 2305 N N . HIS B 1 98 ? -3.396 15.523 8.531 1 98.5 98 HIS B N 1
ATOM 2306 C CA . HIS B 1 98 ? -4.617 15.398 9.32 1 98.5 98 HIS B CA 1
ATOM 2307 C C . HIS B 1 98 ? -5.754 16.203 8.711 1 98.5 98 HIS B C 1
ATOM 2309 O O . HIS B 1 98 ? -5.582 17.391 8.391 1 98.5 98 HIS B O 1
ATOM 2315 N N . LEU B 1 99 ? -6.871 15.586 8.516 1 98.5 99 LEU B N 1
ATOM 2316 C CA . LEU B 1 99 ? -8.031 16.297 7.98 1 98.5 99 LEU B CA 1
ATOM 2317 C C . LEU B 1 99 ? -9.25 16.109 8.875 1 98.5 99 LEU B C 1
ATOM 2319 O O . LEU B 1 99 ? -9.406 15.047 9.492 1 98.5 99 LEU B O 1
ATOM 2323 N N . CYS B 1 100 ? -10.086 17.125 8.867 1 98.5 100 CYS B N 1
ATOM 2324 C CA . CYS B 1 100 ? -11.375 16.984 9.531 1 98.5 100 CYS B CA 1
ATOM 2325 C C . CYS B 1 100 ? -12.164 15.82 8.945 1 98.5 100 CYS B C 1
ATOM 2327 O O . CYS B 1 100 ? -12.172 15.617 7.727 1 98.5 100 CYS B O 1
ATOM 2329 N N . VAL B 1 101 ? -12.906 15.141 9.828 1 97.81 101 VAL B N 1
ATOM 2330 C CA . VAL B 1 101 ? -13.633 13.938 9.445 1 97.81 101 VAL B CA 1
ATOM 2331 C C . VAL B 1 101 ? -14.602 14.25 8.312 1 97.81 101 VAL B C 1
ATOM 2333 O O . VAL B 1 101 ? -14.711 13.492 7.344 1 97.81 101 VAL B O 1
ATOM 2336 N N . LYS B 1 102 ? -15.211 15.375 8.367 1 97.56 102 LYS B N 1
ATOM 2337 C CA . LYS B 1 102 ? -16.234 15.75 7.391 1 97.56 102 LYS B CA 1
ATOM 2338 C C . LYS B 1 102 ? -15.633 15.906 6 1 97.56 102 LYS B C 1
ATOM 2340 O O . LYS B 1 102 ? -16.359 15.984 5.008 1 97.56 102 LYS B O 1
ATOM 2345 N N . GLU B 1 103 ? -14.281 15.969 5.93 1 97.94 103 GLU B N 1
ATOM 2346 C CA . GLU B 1 103 ? -13.617 16.203 4.652 1 97.94 103 GLU B CA 1
ATOM 2347 C C . GLU B 1 103 ? -12.961 14.922 4.125 1 97.94 103 GLU B C 1
ATOM 2349 O O . GLU B 1 103 ? -12.328 14.938 3.072 1 97.94 103 GLU B O 1
ATOM 2354 N N . TRP B 1 104 ? -13.125 13.82 4.828 1 96.5 104 TRP B N 1
ATOM 2355 C CA . TRP B 1 104 ? -12.547 12.547 4.414 1 96.5 104 TRP B CA 1
ATOM 2356 C C . TRP B 1 104 ? -13.203 12.047 3.133 1 96.5 104 TRP B C 1
ATOM 2358 O O . TRP B 1 104 ? -14.367 12.359 2.855 1 96.5 104 TRP B O 1
ATOM 2368 N N . HIS B 1 105 ? -12.438 11.344 2.375 1 94.38 105 HIS B N 1
ATOM 2369 C CA . HIS B 1 105 ? -12.883 10.617 1.188 1 94.38 105 HIS B CA 1
ATOM 2370 C C . HIS B 1 105 ? -13.312 11.586 0.087 1 94.38 105 HIS B C 1
ATOM 2372 O O . HIS B 1 105 ? -14.164 11.25 -0.739 1 94.38 105 HIS B O 1
ATOM 2378 N N . LYS B 1 106 ? -12.812 12.812 0.187 1 97.06 106 LYS B N 1
ATOM 2379 C CA . LYS B 1 106 ? -13.086 13.805 -0.843 1 97.06 106 LYS B CA 1
ATOM 2380 C C . LYS B 1 106 ? -11.844 14.094 -1.677 1 97.06 106 LYS B C 1
ATOM 2382 O O . LYS B 1 106 ? -11.844 15.008 -2.504 1 97.06 106 LYS B O 1
ATOM 2387 N N . GLY B 1 107 ? -10.773 13.406 -1.462 1 97.88 107 GLY B N 1
ATOM 2388 C CA . GLY B 1 107 ? -9.57 13.492 -2.273 1 97.88 107 GLY B CA 1
ATOM 2389 C C . GLY B 1 107 ? -8.625 14.602 -1.83 1 97.88 107 GLY B C 1
ATOM 2390 O O . GLY B 1 107 ? -7.59 14.828 -2.455 1 97.88 107 GLY B O 1
ATOM 2391 N N . TYR B 1 108 ? -8.906 15.305 -0.691 1 98.69 108 TYR B N 1
ATOM 2392 C CA . TYR B 1 108 ? -8.109 16.453 -0.262 1 98.69 108 TYR B CA 1
ATOM 2393 C C . TYR B 1 108 ? -6.746 16 0.252 1 98.69 108 TYR B C 1
ATOM 2395 O O . TYR B 1 108 ? -5.73 16.641 -0.034 1 98.69 108 TYR B O 1
ATOM 2403 N N . ALA B 1 109 ? -6.738 14.898 0.999 1 98.62 109 ALA B N 1
ATOM 2404 C CA . ALA B 1 109 ? -5.461 14.422 1.521 1 98.62 109 ALA B CA 1
ATOM 2405 C C . ALA B 1 109 ? -4.535 13.984 0.389 1 98.62 109 ALA B C 1
ATOM 2407 O O . ALA B 1 109 ? -3.338 14.281 0.409 1 98.62 109 ALA B O 1
ATOM 2408 N N . ILE B 1 110 ? -5.098 13.297 -0.591 1 98.69 110 ILE B N 1
ATOM 2409 C CA . ILE B 1 110 ? -4.32 12.852 -1.741 1 98.69 110 ILE B CA 1
ATOM 2410 C C . ILE B 1 110 ? -3.758 14.062 -2.486 1 98.69 110 ILE B C 1
ATOM 2412 O O . ILE B 1 110 ? -2.57 14.094 -2.818 1 98.69 110 ILE B O 1
ATOM 2416 N N . GLU B 1 111 ? -4.617 15.07 -2.688 1 98.88 111 GLU B N 1
ATOM 2417 C CA . GLU B 1 111 ? -4.238 16.297 -3.375 1 98.88 111 GLU B CA 1
ATOM 2418 C C . GLU B 1 111 ? -3.143 17.047 -2.613 1 98.88 111 GLU B C 1
ATOM 2420 O O . GLU B 1 111 ? -2.133 17.438 -3.199 1 98.88 111 GLU B O 1
ATOM 2425 N N . ALA B 1 112 ? -3.287 17.188 -1.351 1 98.88 112 ALA B N 1
ATOM 2426 C CA . ALA B 1 112 ? -2.332 17.906 -0.511 1 98.88 112 ALA B CA 1
ATOM 2427 C C . ALA B 1 112 ? -1.001 17.172 -0.434 1 98.88 112 ALA B C 1
ATOM 2429 O O . ALA B 1 112 ? 0.065 17.781 -0.552 1 98.88 112 ALA B O 1
ATOM 2430 N N . ALA B 1 113 ? -1.069 15.867 -0.242 1 98.88 113 ALA B N 1
ATOM 2431 C CA . ALA B 1 113 ? 0.141 15.055 -0.133 1 98.88 113 ALA B CA 1
ATOM 2432 C C . ALA B 1 113 ? 0.927 15.062 -1.441 1 98.88 113 ALA B C 1
ATOM 2434 O O . ALA B 1 113 ? 2.158 15.117 -1.432 1 98.88 113 ALA B O 1
ATOM 2435 N N . ALA B 1 114 ? 0.232 15.016 -2.539 1 98.88 114 ALA B N 1
ATOM 2436 C CA . ALA B 1 114 ? 0.889 15.062 -3.842 1 98.88 114 ALA B CA 1
ATOM 2437 C C . ALA B 1 114 ? 1.643 16.375 -4.027 1 98.88 114 ALA B C 1
ATOM 2439 O O . ALA B 1 114 ? 2.789 16.391 -4.48 1 98.88 114 ALA B O 1
ATOM 2440 N N . ALA B 1 115 ? 0.988 17.438 -3.693 1 98.88 115 ALA B N 1
ATOM 2441 C CA . ALA B 1 115 ? 1.615 18.75 -3.818 1 98.88 115 ALA B CA 1
ATOM 2442 C C . ALA B 1 115 ? 2.785 18.891 -2.85 1 98.88 115 ALA B C 1
ATOM 2444 O O . ALA B 1 115 ? 3.805 19.5 -3.184 1 98.88 115 ALA B O 1
ATOM 2445 N N . THR B 1 116 ? 2.625 18.359 -1.662 1 98.94 116 THR B N 1
ATOM 2446 C CA . THR B 1 116 ? 3.701 18.375 -0.68 1 98.94 116 THR B CA 1
ATOM 2447 C C . THR B 1 116 ? 4.906 17.594 -1.182 1 98.94 116 THR B C 1
ATOM 2449 O O . THR B 1 116 ? 6.047 18.031 -1.032 1 98.94 116 THR B O 1
ATOM 2452 N N . LYS B 1 117 ? 4.625 16.453 -1.757 1 98.88 117 LYS B N 1
ATOM 2453 C CA . LYS B 1 117 ? 5.68 15.633 -2.355 1 98.88 117 LYS B CA 1
ATOM 2454 C C . LYS B 1 117 ? 6.43 16.406 -3.436 1 98.88 117 LYS B C 1
ATOM 2456 O O . LYS B 1 117 ? 7.66 16.422 -3.451 1 98.88 117 LYS B O 1
ATOM 2461 N N . GLN B 1 118 ? 5.688 17.047 -4.297 1 98.62 118 GLN B N 1
ATOM 2462 C CA . GLN B 1 118 ? 6.305 17.859 -5.352 1 98.62 118 GLN B CA 1
ATOM 2463 C C . GLN B 1 118 ? 7.16 18.969 -4.77 1 98.62 118 GLN B C 1
ATOM 2465 O O . GLN B 1 118 ? 8.273 19.219 -5.238 1 98.62 118 GLN B O 1
ATOM 2470 N N . TYR B 1 119 ? 6.629 19.672 -3.762 1 98.81 119 TYR B N 1
ATOM 2471 C CA . TYR B 1 119 ? 7.375 20.734 -3.084 1 98.81 119 TYR B CA 1
ATOM 2472 C C . TYR B 1 119 ? 8.672 20.188 -2.492 1 98.81 119 TYR B C 1
ATOM 2474 O O . TYR B 1 119 ? 9.734 20.797 -2.645 1 98.81 119 TYR B O 1
ATOM 2482 N N . ALA B 1 120 ? 8.602 19 -1.809 1 98.81 120 ALA B N 1
ATOM 2483 C CA . ALA B 1 120 ? 9.758 18.359 -1.194 1 98.81 120 ALA B CA 1
ATOM 2484 C C . ALA B 1 120 ? 10.836 18.062 -2.234 1 98.81 120 ALA B C 1
ATOM 2486 O O . ALA B 1 120 ? 12.023 18.234 -1.973 1 98.81 120 ALA B O 1
ATOM 2487 N N . PHE B 1 121 ? 10.383 17.594 -3.41 1 9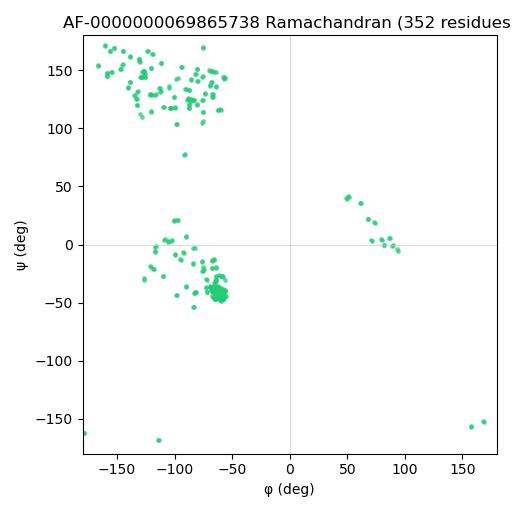8.56 121 PHE B N 1
ATOM 2488 C CA . PHE B 1 121 ? 11.32 17.156 -4.445 1 98.56 121 PHE B CA 1
ATOM 2489 C C . PHE B 1 121 ? 11.82 18.359 -5.246 1 98.56 121 PHE B C 1
ATOM 2491 O O . PHE B 1 121 ? 13.023 18.484 -5.496 1 98.56 121 PHE B O 1
ATOM 2498 N N . ASP B 1 122 ? 10.953 19.266 -5.559 1 97.94 122 ASP B N 1
ATOM 2499 C CA . ASP B 1 122 ? 11.289 20.312 -6.527 1 97.94 122 ASP B CA 1
ATOM 2500 C C . ASP B 1 122 ? 11.891 21.531 -5.832 1 97.94 122 ASP B C 1
ATOM 2502 O O . ASP B 1 122 ? 12.734 22.219 -6.406 1 97.94 122 ASP B O 1
ATOM 2506 N N . VAL B 1 123 ? 11.414 21.859 -4.664 1 98.06 123 VAL B N 1
ATOM 2507 C CA . VAL B 1 123 ? 11.828 23.078 -3.967 1 98.06 123 VAL B CA 1
ATOM 2508 C C . VAL B 1 123 ? 12.898 22.734 -2.934 1 98.06 123 VAL B C 1
ATOM 2510 O O . VAL B 1 123 ? 13.953 23.375 -2.889 1 98.06 123 VAL B O 1
ATOM 2513 N N . LEU B 1 124 ? 12.672 21.656 -2.207 1 98.25 124 LEU B N 1
ATOM 2514 C CA . LEU B 1 124 ? 13.602 21.344 -1.132 1 98.25 124 LEU B CA 1
ATOM 2515 C C . LEU B 1 124 ? 14.656 20.344 -1.61 1 98.25 124 LEU B C 1
ATOM 2517 O O . LEU B 1 124 ? 15.641 20.094 -0.909 1 98.25 124 LEU B O 1
ATOM 2521 N N . ASN B 1 125 ? 14.484 19.75 -2.691 1 97.88 125 ASN B N 1
ATOM 2522 C CA . ASN B 1 125 ? 15.422 18.844 -3.352 1 97.88 125 ASN B CA 1
ATOM 2523 C C . ASN B 1 125 ? 15.734 17.625 -2.482 1 97.88 125 ASN B C 1
ATOM 2525 O O . ASN B 1 125 ? 16.875 17.172 -2.438 1 97.88 125 ASN B O 1
ATOM 2529 N N . PHE B 1 126 ? 14.75 17.172 -1.776 1 98.5 126 PHE B N 1
ATOM 2530 C CA . PHE B 1 126 ? 14.93 15.93 -1.029 1 98.5 126 PHE B CA 1
ATOM 2531 C C . PHE B 1 126 ? 15.062 14.742 -1.974 1 98.5 126 PHE B C 1
ATOM 2533 O O . PHE B 1 126 ? 14.367 14.672 -2.988 1 98.5 126 PHE B O 1
ATOM 2540 N N . PRO B 1 127 ? 15.938 13.82 -1.692 1 98.12 127 PRO B N 1
ATOM 2541 C CA . PRO B 1 127 ? 16.094 12.641 -2.555 1 98.12 127 PRO B CA 1
ATOM 2542 C C . PRO B 1 127 ? 14.977 11.625 -2.383 1 98.12 127 PRO B C 1
ATOM 2544 O O . PRO B 1 127 ? 14.758 10.789 -3.264 1 98.12 127 PRO B O 1
ATOM 2547 N N . GLU B 1 128 ? 14.305 11.68 -1.203 1 98.56 128 GLU B N 1
ATOM 2548 C CA . GLU B 1 128 ? 13.266 10.727 -0.81 1 98.56 128 GLU B CA 1
ATOM 2549 C C . GLU B 1 128 ? 12.352 11.312 0.26 1 98.56 128 GLU B C 1
ATOM 2551 O O . GLU B 1 128 ? 12.789 12.141 1.069 1 98.56 128 GLU B O 1
ATOM 2556 N N . VAL B 1 129 ? 11.117 10.969 0.191 1 98.88 129 VAL B N 1
ATOM 2557 C CA . VAL B 1 129 ? 10.203 11.273 1.286 1 98.88 129 VAL B CA 1
ATOM 2558 C C . VAL B 1 129 ? 9.469 10 1.713 1 98.88 129 VAL B C 1
ATOM 2560 O O . VAL B 1 129 ? 9.281 9.086 0.907 1 98.88 129 VAL B O 1
ATOM 2563 N N . ILE B 1 130 ? 9.133 9.93 2.975 1 98.94 130 ILE B N 1
ATOM 2564 C CA . ILE B 1 130 ? 8.461 8.75 3.496 1 98.94 130 ILE B CA 1
ATOM 2565 C C . ILE B 1 130 ? 7.141 9.156 4.152 1 98.94 130 ILE B C 1
ATOM 2567 O O . ILE B 1 130 ? 6.859 10.352 4.305 1 98.94 130 ILE B O 1
ATOM 2571 N N . SER B 1 131 ? 6.328 8.289 4.426 1 98.88 131 SER B N 1
ATOM 2572 C CA . SER B 1 131 ? 5.242 8.328 5.398 1 98.88 131 SER B CA 1
ATOM 2573 C C . SER B 1 131 ? 5.227 7.078 6.266 1 98.88 131 SER B C 1
ATOM 2575 O O . SER B 1 131 ? 5.191 5.957 5.75 1 98.88 131 SER B O 1
ATOM 2577 N N . THR B 1 132 ? 5.371 7.246 7.562 1 98.38 132 THR B N 1
ATOM 2578 C CA . THR B 1 132 ? 5.195 6.141 8.492 1 98.38 132 THR B CA 1
ATOM 2579 C C . THR B 1 132 ? 3.736 6.023 8.93 1 98.38 132 THR B C 1
ATOM 2581 O O . THR B 1 132 ? 3.146 7 9.398 1 98.38 132 THR B O 1
ATOM 2584 N N . ILE B 1 133 ? 3.15 4.828 8.742 1 98.25 133 ILE B N 1
ATOM 2585 C CA . ILE B 1 133 ? 1.703 4.703 8.867 1 98.25 133 ILE B CA 1
ATOM 2586 C C . ILE B 1 133 ? 1.365 3.488 9.727 1 98.25 133 ILE B C 1
ATOM 2588 O O . ILE B 1 133 ? 1.888 2.395 9.5 1 98.25 133 ILE B O 1
ATOM 2592 N N . ARG B 1 134 ? 0.491 3.734 10.695 1 96.81 134 ARG B N 1
ATOM 2593 C CA . ARG B 1 134 ? -0.011 2.645 11.523 1 96.81 134 ARG B CA 1
ATOM 2594 C C . ARG B 1 134 ? -0.649 1.555 10.664 1 96.81 134 ARG B C 1
ATOM 2596 O O . ARG B 1 134 ? -1.366 1.85 9.711 1 96.81 134 ARG B O 1
ATOM 2603 N N . ASP B 1 135 ? -0.457 0.275 11.086 1 96.69 135 ASP B N 1
ATOM 2604 C CA . ASP B 1 135 ? -0.869 -0.877 10.289 1 96.69 135 ASP B CA 1
ATOM 2605 C C . ASP B 1 135 ? -2.391 -0.954 10.18 1 96.69 135 ASP B C 1
ATOM 2607 O O . ASP B 1 135 ? -2.92 -1.609 9.281 1 96.69 135 ASP B O 1
ATOM 2611 N N . THR B 1 136 ? -3.098 -0.207 11.008 1 95.62 136 THR B N 1
ATOM 2612 C CA . THR B 1 136 ? -4.555 -0.26 11 1 95.62 136 THR B CA 1
ATOM 2613 C C . THR B 1 136 ? -5.137 0.915 10.227 1 95.62 136 THR B C 1
ATOM 2615 O O . THR B 1 136 ? -6.352 0.984 10.008 1 95.62 136 THR B O 1
ATOM 2618 N N . ASN B 1 137 ? -4.344 1.87 9.828 1 96.31 137 ASN B N 1
ATOM 2619 C CA . ASN B 1 137 ? -4.828 3.078 9.172 1 96.31 137 ASN B CA 1
ATOM 2620 C C . ASN B 1 137 ? -4.844 2.92 7.648 1 96.31 137 ASN B C 1
ATOM 2622 O O . ASN B 1 137 ? -4.023 3.518 6.953 1 96.31 137 ASN B O 1
ATOM 2626 N N . LEU B 1 138 ? -5.844 2.213 7.164 1 97.44 138 LEU B N 1
ATOM 2627 C CA . LEU B 1 138 ? -5.922 1.864 5.75 1 97.44 138 LEU B CA 1
ATOM 2628 C C . LEU B 1 138 ? -6.078 3.113 4.887 1 97.44 138 LEU B C 1
ATOM 2630 O O . LEU B 1 138 ? -5.539 3.182 3.781 1 97.44 138 LEU B O 1
ATOM 2634 N N . ALA B 1 139 ? -6.824 4.09 5.395 1 96.75 139 ALA B N 1
ATOM 2635 C CA . ALA B 1 139 ? -7.023 5.332 4.656 1 96.75 139 ALA B CA 1
ATOM 2636 C C . ALA B 1 139 ? -5.695 6.027 4.375 1 96.75 139 ALA B C 1
ATOM 2638 O O . ALA B 1 139 ? -5.426 6.434 3.244 1 96.75 139 ALA B O 1
ATOM 2639 N N . SER B 1 140 ? -4.879 6.113 5.391 1 98 140 SER B N 1
ATOM 2640 C CA . SER B 1 140 ? -3.578 6.754 5.223 1 98 140 SER B CA 1
ATOM 2641 C C . SER B 1 140 ? -2.666 5.93 4.32 1 98 140 SER B C 1
ATOM 2643 O O . SER B 1 140 ? -1.891 6.484 3.539 1 98 140 SER B O 1
ATOM 2645 N N . MET B 1 141 ? -2.766 4.594 4.434 1 98.56 141 MET B N 1
ATOM 2646 C CA . MET B 1 141 ? -2.008 3.742 3.521 1 98.56 141 MET B CA 1
ATOM 2647 C C . MET B 1 141 ? -2.363 4.047 2.07 1 98.56 141 MET B C 1
ATOM 2649 O O . MET B 1 141 ? -1.478 4.16 1.221 1 98.56 141 MET B O 1
ATOM 2653 N N . ASN B 1 142 ? -3.607 4.223 1.807 1 98.62 142 ASN B N 1
ATOM 2654 C CA . ASN B 1 142 ? -4.047 4.434 0.432 1 98.62 142 ASN B CA 1
ATOM 2655 C C . ASN B 1 142 ? -3.654 5.816 -0.078 1 98.62 142 ASN B C 1
ATOM 2657 O O . ASN B 1 142 ? -3.391 5.992 -1.27 1 98.62 142 ASN B O 1
ATOM 2661 N N . VAL B 1 143 ? -3.564 6.836 0.833 1 98.69 143 VAL B N 1
ATOM 2662 C CA . VAL B 1 143 ? -3.033 8.133 0.425 1 98.69 143 VAL B CA 1
ATOM 2663 C C . VAL B 1 143 ? -1.581 7.98 -0.024 1 98.69 143 VAL B C 1
ATOM 2665 O O . VAL B 1 143 ? -1.187 8.516 -1.062 1 98.69 143 VAL B O 1
ATOM 2668 N N . ALA B 1 144 ? -0.789 7.227 0.75 1 98.81 144 ALA B N 1
ATOM 2669 C CA . ALA B 1 144 ? 0.61 6.984 0.406 1 98.81 144 ALA B CA 1
ATOM 2670 C C . ALA B 1 144 ? 0.725 6.227 -0.915 1 98.81 144 ALA B C 1
ATOM 2672 O O . ALA B 1 144 ? 1.515 6.602 -1.785 1 98.81 144 ALA B O 1
ATOM 2673 N N . ILE B 1 145 ? -0.075 5.184 -1.057 1 98.81 145 ILE B N 1
ATOM 2674 C CA . ILE B 1 145 ? -0.075 4.363 -2.264 1 98.81 145 ILE B CA 1
ATOM 2675 C C . ILE B 1 145 ? -0.43 5.223 -3.473 1 98.81 145 ILE B C 1
ATOM 2677 O O . ILE B 1 145 ? 0.258 5.184 -4.496 1 98.81 145 ILE B O 1
ATOM 2681 N N . ARG B 1 146 ? -1.448 6.062 -3.346 1 98.38 146 ARG B N 1
ATOM 2682 C CA . ARG B 1 146 ? -1.895 6.918 -4.441 1 98.38 146 ARG B CA 1
ATOM 2683 C C . ARG B 1 146 ? -0.85 7.98 -4.766 1 98.38 146 ARG B C 1
ATOM 2685 O O . ARG B 1 146 ? -0.892 8.594 -5.836 1 98.38 146 ARG B O 1
ATOM 2692 N N . ASN B 1 147 ? 0.012 8.242 -3.861 1 98.25 147 ASN B N 1
ATOM 2693 C CA . ASN B 1 147 ? 1.108 9.18 -4.09 1 98.25 147 ASN B CA 1
ATOM 2694 C C . ASN B 1 147 ? 2.396 8.453 -4.469 1 98.25 147 ASN B C 1
ATOM 2696 O O . ASN B 1 147 ? 3.492 8.969 -4.246 1 98.25 147 ASN B O 1
ATOM 2700 N N . GLN B 1 148 ? 2.273 7.199 -4.961 1 98.06 148 GLN B N 1
ATOM 2701 C CA . GLN B 1 148 ? 3.309 6.41 -5.621 1 98.06 148 GLN B CA 1
ATOM 2702 C C . GLN B 1 148 ? 4.336 5.898 -4.613 1 98.06 148 GLN B C 1
ATOM 2704 O O . GLN B 1 148 ? 5.469 5.578 -4.984 1 98.06 148 GLN B O 1
ATOM 2709 N N . MET B 1 149 ? 3.965 5.895 -3.375 1 98.81 149 MET B N 1
ATOM 2710 C CA . MET B 1 149 ? 4.875 5.32 -2.389 1 98.81 149 MET B CA 1
ATOM 2711 C C . MET B 1 149 ? 4.758 3.803 -2.361 1 98.81 149 MET B C 1
ATOM 2713 O O . MET B 1 149 ? 3.682 3.252 -2.598 1 98.81 149 MET B O 1
ATOM 2717 N N . LEU B 1 150 ? 5.867 3.164 -2.088 1 98.69 150 LEU B N 1
ATOM 2718 C CA . LEU B 1 150 ? 5.938 1.729 -1.842 1 98.69 150 LEU B CA 1
ATOM 2719 C C . LEU B 1 150 ? 6.297 1.445 -0.387 1 98.69 150 LEU B C 1
ATOM 2721 O O . LEU B 1 150 ? 6.84 2.312 0.304 1 98.69 150 LEU B O 1
ATOM 2725 N N . VAL B 1 151 ? 5.902 0.23 0.068 1 98.69 151 VAL B N 1
ATOM 2726 C CA . VAL B 1 151 ? 6.238 -0.149 1.437 1 98.69 151 VAL B CA 1
ATOM 2727 C C . VAL B 1 151 ? 7.68 -0.643 1.496 1 98.69 151 VAL B C 1
ATOM 2729 O O . VAL B 1 151 ? 8.023 -1.651 0.874 1 98.69 151 VAL B O 1
ATOM 2732 N N . ARG B 1 152 ? 8.516 -0.007 2.291 1 98.12 152 ARG B N 1
ATOM 2733 C CA . ARG B 1 152 ? 9.938 -0.311 2.279 1 98.12 152 ARG B CA 1
ATOM 2734 C C . ARG B 1 152 ? 10.359 -1.017 3.564 1 98.12 152 ARG B C 1
ATOM 2736 O O . ARG B 1 152 ? 11.375 -1.716 3.59 1 98.12 152 ARG B O 1
ATOM 2743 N N . ASP B 1 153 ? 9.625 -0.734 4.566 1 97.81 153 ASP B N 1
ATOM 2744 C CA . ASP B 1 153 ? 10.008 -1.283 5.863 1 97.81 153 ASP B CA 1
ATOM 2745 C C . ASP B 1 153 ? 8.812 -1.366 6.801 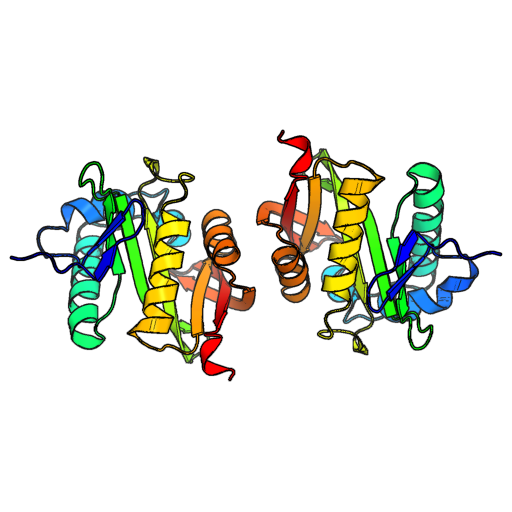1 97.81 153 ASP B C 1
ATOM 2747 O O . ASP B 1 153 ? 7.727 -0.869 6.477 1 97.81 153 ASP B O 1
ATOM 2751 N N . ARG B 1 154 ? 9.023 -2.076 7.824 1 97.44 154 ARG B N 1
ATOM 2752 C CA . ARG B 1 154 ? 8.062 -2.207 8.914 1 97.44 154 ARG B CA 1
ATOM 2753 C C . ARG B 1 154 ? 8.773 -2.184 10.266 1 97.44 154 ARG B C 1
ATOM 2755 O O . ARG B 1 154 ? 9.875 -2.721 10.406 1 97.44 154 ARG B O 1
ATOM 2762 N N . TYR B 1 155 ? 8.18 -1.494 11.258 1 96.62 155 TYR B N 1
ATOM 2763 C CA . TYR B 1 155 ? 8.758 -1.455 12.594 1 96.62 155 TYR B CA 1
ATOM 2764 C C . TYR B 1 155 ? 7.672 -1.241 13.648 1 96.62 155 TYR B C 1
ATOM 2766 O O . TYR B 1 155 ? 6.508 -1.009 13.312 1 96.62 155 TYR B O 1
ATOM 2774 N N . ILE B 1 156 ? 8.086 -1.43 14.906 1 94.88 156 ILE B N 1
ATOM 2775 C CA . ILE B 1 156 ? 7.152 -1.256 16.016 1 94.88 156 ILE B CA 1
ATOM 2776 C C . ILE B 1 156 ? 7.41 0.085 16.703 1 94.88 156 ILE B C 1
ATOM 2778 O O . ILE B 1 156 ? 8.547 0.392 17.062 1 94.88 156 ILE B O 1
ATOM 2782 N N . LYS B 1 157 ? 6.422 0.938 16.672 1 92.12 157 LYS B N 1
ATOM 2783 C CA . LYS B 1 157 ? 6.461 2.152 17.484 1 92.12 157 LYS B CA 1
ATOM 2784 C C . LYS B 1 157 ? 5.812 1.924 18.844 1 92.12 157 LYS B C 1
ATOM 2786 O O . LYS B 1 157 ? 4.797 1.23 18.953 1 92.12 157 LYS B O 1
ATOM 2791 N N . THR B 1 158 ? 6.508 2.393 19.844 1 89.25 158 THR B N 1
ATOM 2792 C CA . THR B 1 158 ? 5.938 2.352 21.188 1 89.25 158 THR B CA 1
ATOM 2793 C C . THR B 1 158 ? 5.449 3.734 21.609 1 89.25 158 THR B C 1
ATOM 2795 O O . THR B 1 158 ? 6.211 4.703 21.578 1 89.25 158 THR B O 1
ATOM 2798 N N . TYR B 1 159 ? 4.211 3.904 21.844 1 83.12 159 TYR B N 1
ATOM 2799 C CA . TYR B 1 159 ? 3.588 5.16 22.25 1 83.12 159 TYR B CA 1
ATOM 2800 C C . TYR B 1 159 ? 2.645 4.945 23.422 1 83.12 159 TYR B C 1
ATOM 2802 O O . TYR B 1 159 ? 1.712 4.141 23.344 1 83.12 159 TYR B O 1
ATOM 2810 N N . ARG B 1 160 ? 2.832 5.652 24.469 1 84.06 160 ARG B N 1
ATOM 2811 C CA . ARG B 1 160 ? 2.025 5.551 25.688 1 84.06 160 ARG B CA 1
ATOM 2812 C C . ARG B 1 160 ? 1.915 4.105 26.156 1 84.06 160 ARG B C 1
ATOM 2814 O O . ARG B 1 160 ? 0.819 3.625 26.453 1 84.06 160 ARG B O 1
ATOM 2821 N N . GLY B 1 161 ? 2.984 3.283 26.125 1 85.94 161 GLY B N 1
ATOM 2822 C CA . GLY B 1 161 ? 3.064 1.92 26.625 1 85.94 161 GLY B CA 1
ATOM 2823 C C . GLY B 1 161 ? 2.498 0.894 25.656 1 85.94 161 GLY B C 1
ATOM 2824 O O . GLY B 1 161 ? 2.5 -0.304 25.953 1 85.94 161 GLY B O 1
ATOM 2825 N N . LYS B 1 162 ? 2.01 1.376 24.5 1 90 162 LYS B N 1
ATOM 2826 C CA . LYS B 1 162 ? 1.431 0.458 23.516 1 90 162 LYS B CA 1
ATOM 2827 C C . LYS B 1 162 ? 2.373 0.242 22.344 1 90 162 LYS B C 1
ATOM 2829 O O . LYS B 1 162 ? 3.041 1.177 21.891 1 90 162 LYS B O 1
ATOM 2834 N N . THR B 1 163 ? 2.449 -1.015 22 1 90.75 163 THR B N 1
ATOM 2835 C CA . THR B 1 163 ? 3.229 -1.354 20.812 1 90.75 163 THR B CA 1
ATOM 2836 C C . THR B 1 163 ? 2.359 -1.299 19.562 1 90.75 163 THR B C 1
ATOM 2838 O O . THR B 1 163 ? 1.301 -1.928 19.5 1 90.75 163 THR B O 1
ATOM 2841 N N . MET B 1 164 ? 2.787 -0.553 18.578 1 93.19 164 MET B N 1
ATOM 2842 C CA . MET B 1 164 ? 2.004 -0.296 17.375 1 93.19 164 MET B CA 1
ATOM 2843 C C . MET B 1 164 ? 2.83 -0.567 16.125 1 93.19 164 MET B C 1
ATOM 2845 O O . MET B 1 164 ? 3.758 0.182 15.812 1 93.19 164 MET B O 1
ATOM 2849 N N . PRO B 1 165 ? 2.473 -1.593 15.375 1 95.5 165 PRO B N 1
ATOM 2850 C CA . PRO B 1 165 ? 3.178 -1.802 14.109 1 95.5 165 PRO B CA 1
ATOM 2851 C C . PRO B 1 165 ? 2.957 -0.664 13.117 1 95.5 165 PRO B C 1
ATOM 2853 O O . PRO B 1 165 ? 1.85 -0.127 13.023 1 95.5 165 PRO B O 1
ATOM 2856 N N . HIS B 1 166 ? 4.078 -0.239 12.477 1 98 166 HIS B N 1
ATOM 2857 C CA . HIS B 1 166 ? 4.043 0.808 11.461 1 98 166 HIS B CA 1
ATOM 2858 C C . HIS B 1 166 ? 4.746 0.359 10.188 1 98 166 HIS B C 1
ATOM 2860 O O . HIS B 1 166 ? 5.715 -0.402 10.242 1 98 166 HIS B O 1
ATOM 2866 N N . TYR B 1 167 ? 4.207 0.787 9.117 1 98.56 167 TYR B N 1
ATOM 2867 C CA . TYR B 1 167 ? 4.871 0.637 7.828 1 98.56 167 TYR B CA 1
ATOM 2868 C C . TYR B 1 167 ? 5.582 1.925 7.426 1 98.56 167 TYR B C 1
ATOM 2870 O O . TYR B 1 167 ? 5.105 3.023 7.723 1 98.56 167 TYR B O 1
ATOM 2878 N N . VAL B 1 168 ? 6.715 1.769 6.828 1 98.81 168 VAL B N 1
ATOM 2879 C CA . VAL B 1 168 ? 7.398 2.885 6.184 1 98.81 168 VAL B CA 1
ATOM 2880 C C . VAL B 1 168 ? 7.113 2.871 4.684 1 98.81 168 VAL B C 1
ATOM 2882 O O . VAL B 1 168 ? 7.645 2.033 3.953 1 98.81 168 VAL B O 1
ATOM 2885 N N . PHE B 1 169 ? 6.258 3.748 4.262 1 98.94 169 PHE B N 1
ATOM 2886 C CA . PHE B 1 169 ? 6.055 4.004 2.842 1 98.94 169 PHE B CA 1
ATOM 2887 C C . PHE B 1 169 ? 7.059 5.027 2.324 1 98.94 169 PHE B C 1
ATOM 2889 O O . PHE B 1 169 ? 7.359 6.008 3.006 1 98.94 169 PHE B O 1
ATOM 2896 N N . SER B 1 170 ? 7.559 4.84 1.096 1 98.81 170 SER B N 1
ATOM 2897 C CA . SER B 1 170 ? 8.586 5.75 0.594 1 98.81 170 SER B CA 1
ATOM 2898 C C . SER B 1 170 ? 8.461 5.945 -0.914 1 98.81 170 SER B C 1
ATOM 2900 O O . SER B 1 170 ? 7.969 5.062 -1.62 1 98.81 170 SER B O 1
ATOM 2902 N N . VAL B 1 171 ? 8.852 7.07 -1.387 1 98.69 171 VAL B N 1
ATOM 2903 C CA . VAL B 1 171 ? 8.992 7.379 -2.805 1 98.69 171 VAL B CA 1
ATOM 2904 C C . VAL B 1 171 ? 10.25 8.211 -3.031 1 98.69 171 VAL B C 1
ATOM 2906 O O . VAL B 1 171 ? 10.555 9.117 -2.248 1 98.69 171 VAL B O 1
ATOM 2909 N N . LYS B 1 172 ? 11.031 7.891 -4.035 1 98.19 172 LYS B N 1
ATOM 2910 C CA . LYS B 1 172 ? 12.281 8.578 -4.344 1 98.19 172 LYS B CA 1
ATOM 2911 C C . LYS B 1 172 ? 12.062 9.672 -5.391 1 98.19 172 LYS B C 1
ATOM 2913 O O . LYS B 1 172 ? 11.141 9.578 -6.203 1 98.19 172 LYS B O 1
ATOM 2918 N N . ASN B 1 173 ? 12.953 10.664 -5.293 1 97 173 ASN B N 1
ATOM 2919 C CA . ASN B 1 173 ? 13 11.727 -6.289 1 97 173 ASN B CA 1
ATOM 2920 C C . ASN B 1 173 ? 13.648 11.25 -7.586 1 97 173 ASN B C 1
ATOM 2922 O O . ASN B 1 173 ? 14.852 11.008 -7.629 1 97 173 ASN B O 1
ATOM 2926 N N . GLU B 1 174 ? 12.891 11.023 -8.648 1 87.06 174 GLU B N 1
ATOM 2927 C CA . GLU B 1 174 ? 13.414 10.469 -9.898 1 87.06 174 GLU B CA 1
ATOM 2928 C C . GLU B 1 174 ? 14.422 11.414 -10.547 1 87.06 174 GLU B C 1
ATOM 2930 O O . GLU B 1 174 ? 15.25 10.992 -11.344 1 87.06 174 GLU B O 1
ATOM 2935 N N . LYS B 1 175 ? 14.336 12.602 -10.406 1 78.12 175 LYS B N 1
ATOM 2936 C CA . LYS B 1 175 ? 15.305 13.531 -10.977 1 78.12 175 LYS B CA 1
ATOM 2937 C C . LYS B 1 175 ? 16.719 13.242 -10.461 1 78.12 175 LYS B C 1
ATOM 2939 O O . LYS B 1 175 ? 17.703 13.516 -11.148 1 78.12 175 LYS B O 1
ATOM 2944 N N . ASN B 1 176 ? 16.859 12.719 -9.359 1 60.5 176 ASN B N 1
ATOM 2945 C CA . ASN B 1 176 ? 18.172 12.453 -8.805 1 60.5 176 ASN B CA 1
ATOM 2946 C C . ASN B 1 176 ? 18.734 11.133 -9.312 1 60.5 176 ASN B C 1
ATOM 2948 O O . ASN B 1 176 ? 19.891 10.789 -9.031 1 60.5 176 ASN B O 1
ATOM 2952 N N . GLU B 1 177 ? 17.969 10.266 -9.859 1 53.81 177 GLU B N 1
ATOM 2953 C CA . GLU B 1 177 ? 18.5 9.023 -10.406 1 53.81 177 GLU B CA 1
ATOM 2954 C C . GLU B 1 177 ? 19.188 9.258 -11.75 1 53.81 177 GLU B C 1
ATOM 2956 O O . GLU B 1 177 ? 19.859 8.375 -12.273 1 53.81 177 GLU B O 1
ATOM 2961 N N . ASP B 1 178 ? 19.016 10.391 -12.422 1 43.12 178 ASP B N 1
ATOM 2962 C CA . ASP B 1 178 ? 19.891 10.617 -13.562 1 43.12 178 ASP B CA 1
ATOM 2963 C C . ASP B 1 178 ? 21.281 11.086 -13.109 1 43.12 178 ASP B C 1
ATOM 2965 O O . ASP B 1 178 ? 21.391 11.922 -12.211 1 43.12 178 ASP B O 1
#

Sequence (356 aa):
MKRKIIFETQRLIVREWQSEDEVELKKFLQDENVMYAYEHAFSDEEVANWLKWNLQSYQEYGYGLWALEKKRTGEVIGECGLTNQLVKGKSYPEIGYHLCVKEWHKGYAIEAAAATKQYAFDVLNFPEVISTIRDTNLASMNVAIRNQMLVRDRYIKTYRGKTMPHYVFSVKNEKNEDMKRKIIFETQRLIVREWQSEDEVELKKFLQDENVMYAYEHAFSDEEVANWLKWNLQSYQEYGYGLWALEKKRTGEVIGECGLTNQLVKGKSYPEIGYHLCVKEWHKGYAIEAAAATKQYAFDVLNFPEVISTIRDTNLASMNVAIRNQMLVRDRYIKTYRGKTMPHYVFSVKNEKNED

Nearest PDB structures (foldseek):
  2zw7-assembly1_B  TM=8.619E-01  e=3.013E-13  Streptomyces verticillus
  2vzy-assembly1_D  TM=7.993E-01  e=7.330E-10  Mycobacterium tuberculosis H37Rv
  3igr-assembly1_A  TM=7.332E-01  e=4.817E-10  Aliivibrio fischeri ES114
  2vzy-assembly1_C  TM=8.060E-01  e=6.350E-09  Mycobacterium tuberculosis H37Rv
  2vzz-assembly1_D  TM=7.676E-01  e=9.100E-09  Mycobacterium tuberculosis H37Rv

Organism: Enterococcus faecalis (strain ATCC 700802 / V583) (NCBI:txid226185)

Foldseek 3Di:
DDWAFPDDFPFKTWTADDLVCLVVQCLWQQDCVQCVQQVHRDDSVRSNVVNVVQVVCCVPPVWGKTFIATPVPRDGFWIWAWDWDADPRDTFTEIDITGRPVCPPVCVLLRRSLVRVCCCCPVVVGFKYKHKAFPPCVSVVVSLVSSVWDFDDKDWDAHPNDTTIITITMDGRVVVVD/DDWAFPDDFPFKTWTADDLVCLVVQCLWQQDCVQCVQQVHRDDSVRSNVVNVVQVVCCVVPVWGKTFIATPVPRRGFWIWAWDWDADPRDTFTEIDITGRPVCPPVCVLLRRSLVRVCCCCPVVVDFKYKHKAFPPCVSVVVSLVSSVWDFDDKDWDAHPNDTTIITITMDGRVVVVD

pLDDT: mean 95.92, std 7.61, range [43.12, 98.94]

InterPro domains:
  IPR000182 GNAT domain [PF13302] (11-147)
  IPR016181 Acyl-CoA N-acyltransferase [SSF55729] (4-170)
  IPR051531 N-acetyltransferase [PTHR43792] (3-150)